Protein AF-A0A8B7DWH8-F1 (afdb_monomer_lite)

Radius of gyration: 33.04 Å; chains: 1; bounding box: 65×52×115 Å

Sequence (224 aa):
MPTFAKNHEECRKSVCVICMKKGDQELTENFKAKILQQIQKEINFNDDRVPLATCISCRSHIGKLCDGKTNVVPQIYDFESISIKPLTRFSTVCECLICKIAKLKGKERHP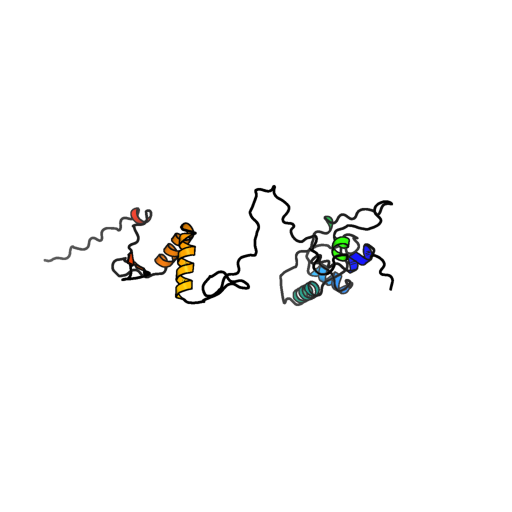LSKVQDSAPKVPQQSSQNAEKHCTKCLSVIGRGLPHYCTPGIRHENLRRMAASDPIGAEQVAATVLASKSASPHGTIRLSQPCGKLLPLRKGPSSAQQLFKEPHTTQNMVQRI

Structure (mmCIF, N/CA/C/O backbone):
data_AF-A0A8B7DWH8-F1
#
_entry.id   AF-A0A8B7DWH8-F1
#
loop_
_atom_site.group_PDB
_atom_site.id
_atom_site.type_symbol
_atom_site.label_atom_id
_atom_site.labe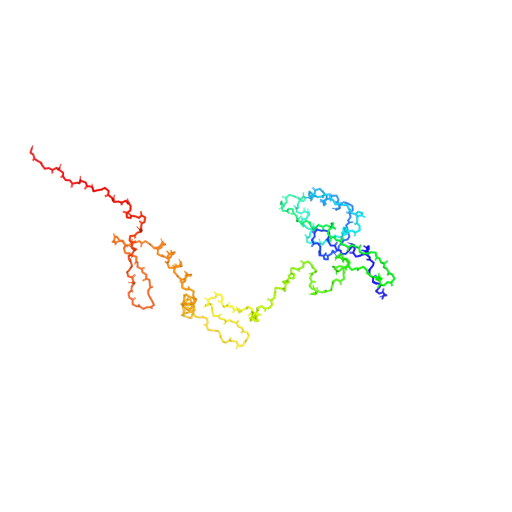l_alt_id
_atom_site.label_comp_id
_atom_site.label_asym_id
_atom_site.label_entity_id
_atom_site.label_seq_id
_atom_site.pdbx_PDB_ins_code
_atom_site.Cartn_x
_atom_site.Cartn_y
_atom_site.Cartn_z
_atom_site.occupancy
_atom_site.B_iso_or_equiv
_atom_site.auth_seq_id
_atom_site.auth_comp_id
_atom_site.auth_asym_id
_atom_site.auth_atom_id
_atom_site.pdbx_PDB_model_num
ATOM 1 N N . MET A 1 1 ? 4.432 -4.291 -34.884 1.00 38.94 1 MET A N 1
ATOM 2 C CA . MET A 1 1 ? 5.701 -3.625 -34.512 1.00 38.94 1 MET A CA 1
ATOM 3 C C . MET A 1 1 ? 6.527 -4.616 -33.709 1.00 38.94 1 MET A C 1
ATOM 5 O O . MET A 1 1 ? 5.948 -5.209 -32.803 1.00 38.94 1 MET A O 1
ATOM 9 N N . PRO A 1 2 ? 7.806 -4.860 -34.033 1.00 38.00 2 PRO A N 1
ATOM 10 C CA . PRO A 1 2 ? 8.623 -5.767 -33.237 1.00 38.00 2 PRO A CA 1
ATOM 11 C C . PRO A 1 2 ? 8.801 -5.175 -31.833 1.00 38.00 2 PRO A C 1
ATOM 13 O O . PRO A 1 2 ? 9.347 -4.087 -31.669 1.00 38.00 2 PRO A O 1
ATOM 16 N N . THR A 1 3 ? 8.282 -5.862 -30.818 1.00 53.28 3 THR A N 1
ATOM 17 C CA . THR A 1 3 ? 8.462 -5.511 -29.405 1.00 53.28 3 THR A CA 1
ATOM 18 C C . THR A 1 3 ? 9.857 -5.933 -28.967 1.00 53.28 3 THR A C 1
ATOM 20 O O . THR A 1 3 ? 10.043 -7.041 -28.464 1.00 53.28 3 THR A O 1
ATOM 23 N N . PHE A 1 4 ? 10.847 -5.070 -29.188 1.00 60.47 4 PHE A N 1
ATOM 24 C CA . PHE A 1 4 ? 12.171 -5.256 -28.602 1.00 60.47 4 PHE A CA 1
ATOM 25 C C . PHE A 1 4 ? 12.060 -5.251 -27.072 1.00 60.47 4 PHE A C 1
ATOM 27 O O . PHE A 1 4 ? 11.277 -4.497 -26.485 1.00 60.47 4 PHE A O 1
ATOM 34 N N . ALA A 1 5 ? 12.801 -6.146 -26.418 1.00 71.31 5 ALA A N 1
ATOM 35 C CA . ALA A 1 5 ? 12.861 -6.181 -24.966 1.00 71.31 5 ALA A CA 1
ATOM 36 C C . ALA A 1 5 ? 13.526 -4.894 -24.462 1.00 71.31 5 ALA A C 1
ATOM 38 O O . ALA A 1 5 ? 14.618 -4.552 -24.910 1.00 71.31 5 ALA A O 1
ATOM 39 N N . LYS A 1 6 ? 12.867 -4.200 -23.528 1.00 80.00 6 LYS A N 1
ATOM 40 C CA . LYS A 1 6 ? 13.373 -2.941 -22.977 1.00 80.00 6 LYS A CA 1
ATOM 41 C C . LYS A 1 6 ? 14.751 -3.123 -22.346 1.00 80.00 6 LYS A C 1
ATOM 43 O O . LYS A 1 6 ? 14.948 -4.055 -21.558 1.00 80.00 6 LYS A O 1
ATOM 48 N N . ASN A 1 7 ? 15.670 -2.210 -22.646 1.00 88.56 7 ASN A N 1
ATOM 49 C CA . ASN A 1 7 ? 16.944 -2.109 -21.934 1.00 88.56 7 ASN A CA 1
ATOM 50 C C . ASN A 1 7 ? 16.736 -1.515 -20.520 1.00 88.56 7 ASN A C 1
ATOM 52 O O . ASN A 1 7 ? 15.625 -1.129 -20.145 1.00 88.56 7 ASN A O 1
ATOM 56 N N . HIS A 1 8 ? 17.791 -1.484 -19.697 1.00 90.19 8 HIS A N 1
ATOM 57 C CA . HIS A 1 8 ? 17.698 -0.982 -18.316 1.00 90.19 8 HIS A CA 1
ATOM 58 C C . HIS A 1 8 ? 17.260 0.487 -18.257 1.00 90.19 8 HIS A C 1
ATOM 60 O O . HIS A 1 8 ? 16.406 0.834 -17.444 1.00 90.19 8 HIS A O 1
ATOM 66 N N . GLU A 1 9 ? 17.756 1.322 -19.167 1.00 90.81 9 GLU A N 1
ATOM 67 C CA . GLU A 1 9 ? 17.421 2.748 -19.226 1.00 90.81 9 GLU A CA 1
ATOM 68 C C . GLU A 1 9 ? 15.932 2.977 -19.533 1.00 90.81 9 GLU A C 1
ATOM 70 O O . GLU A 1 9 ? 15.230 3.723 -18.851 1.00 90.81 9 GLU A O 1
ATOM 75 N N . GLU A 1 10 ? 15.384 2.228 -20.484 1.00 91.06 10 GLU A N 1
ATOM 76 C CA . GLU A 1 10 ? 13.951 2.219 -20.779 1.00 91.06 10 GLU A CA 1
ATOM 77 C C . GLU A 1 10 ? 13.116 1.656 -19.621 1.00 91.06 10 GLU A C 1
ATOM 79 O O . GLU A 1 10 ? 11.969 2.065 -19.410 1.00 91.06 10 GLU A O 1
ATOM 84 N N . CYS A 1 11 ? 13.673 0.721 -18.845 1.00 92.31 11 CYS A N 1
ATOM 85 C CA . CYS A 1 11 ? 13.026 0.218 -17.639 1.00 92.31 11 CYS A CA 1
ATOM 86 C C . CYS A 1 11 ? 12.943 1.309 -16.563 1.00 92.31 11 CYS A C 1
ATOM 88 O O . CYS A 1 11 ? 11.872 1.464 -15.965 1.00 92.31 11 CYS A O 1
ATOM 90 N N . ARG A 1 12 ? 14.002 2.110 -16.364 1.00 94.56 12 ARG A N 1
ATOM 91 C CA . ARG A 1 12 ? 14.010 3.248 -15.423 1.00 94.56 12 ARG A CA 1
ATOM 92 C C . ARG A 1 12 ? 12.882 4.232 -15.723 1.00 94.56 12 ARG A C 1
ATOM 94 O O . ARG A 1 12 ? 12.197 4.661 -14.798 1.00 94.56 12 ARG A O 1
ATOM 101 N N . LYS A 1 13 ? 12.601 4.494 -17.002 1.00 94.44 13 LYS A N 1
ATOM 102 C CA . LYS A 1 13 ? 11.498 5.361 -17.471 1.00 94.44 13 LYS A CA 1
ATOM 103 C C . LYS A 1 13 ? 10.092 4.769 -17.300 1.00 94.44 13 LYS A C 1
ATOM 105 O O . LYS A 1 13 ? 9.107 5.393 -17.678 1.00 94.44 13 LYS A O 1
ATOM 110 N N . SER A 1 14 ? 9.966 3.565 -16.741 1.00 93.25 14 SER A N 1
ATOM 111 C CA . SER A 1 14 ? 8.678 2.880 -16.545 1.00 93.25 14 SER A CA 1
ATOM 112 C C . SER A 1 14 ? 8.389 2.490 -15.095 1.00 93.25 14 SER A C 1
ATOM 114 O O . SER A 1 14 ? 7.370 1.853 -14.816 1.00 93.25 14 SER A O 1
ATOM 116 N N . VAL A 1 15 ? 9.265 2.866 -14.160 1.00 94.62 15 VAL A N 1
ATOM 117 C CA . VAL A 1 15 ? 9.133 2.569 -12.729 1.00 94.62 15 VAL A CA 1
ATOM 118 C C . VAL A 1 15 ? 9.064 3.872 -11.940 1.00 94.62 15 VAL A C 1
ATOM 120 O O . VAL A 1 15 ? 9.824 4.806 -12.174 1.00 94.62 15 VAL A O 1
ATOM 123 N N . CYS A 1 16 ? 8.122 3.943 -11.006 1.00 94.94 16 CYS A N 1
ATOM 124 C CA . CYS A 1 16 ? 7.905 5.106 -10.169 1.00 94.94 16 CYS A CA 1
ATOM 125 C C . CYS A 1 16 ? 9.013 5.243 -9.121 1.00 94.94 16 CYS A C 1
ATOM 127 O O . CYS A 1 16 ? 9.164 4.363 -8.275 1.00 94.94 16 CYS A O 1
ATOM 129 N N . VAL A 1 17 ? 9.703 6.385 -9.117 1.00 94.44 17 VAL A N 1
ATOM 130 C CA . VAL A 1 17 ? 10.778 6.695 -8.158 1.00 94.44 17 VAL A CA 1
ATOM 131 C C . VAL A 1 17 ? 10.299 6.722 -6.701 1.00 94.44 17 VAL A C 1
ATOM 133 O O . VAL A 1 17 ? 11.036 6.347 -5.803 1.00 94.44 17 VAL A O 1
ATOM 136 N N . ILE A 1 18 ? 9.043 7.098 -6.444 1.00 91.81 18 ILE A N 1
ATOM 137 C CA . ILE A 1 18 ? 8.528 7.247 -5.073 1.00 91.81 18 ILE A CA 1
ATOM 138 C C . ILE A 1 18 ? 8.091 5.900 -4.487 1.00 91.81 18 ILE A C 1
ATOM 140 O O . ILE A 1 18 ? 8.488 5.544 -3.385 1.00 91.81 18 ILE A O 1
ATOM 144 N N . CYS A 1 19 ? 7.256 5.147 -5.210 1.00 91.25 19 CYS A N 1
ATOM 145 C CA . CYS A 1 19 ? 6.607 3.948 -4.664 1.00 91.25 19 CYS A CA 1
ATOM 146 C C . CYS A 1 19 ? 7.122 2.621 -5.232 1.00 91.25 19 CYS A C 1
ATOM 148 O O . CYS A 1 19 ? 6.579 1.573 -4.883 1.00 91.25 19 CYS A O 1
ATOM 150 N N . MET A 1 20 ? 8.106 2.650 -6.137 1.00 93.00 20 MET A N 1
ATOM 151 C CA . MET A 1 20 ? 8.644 1.471 -6.826 1.00 93.00 20 MET A CA 1
ATOM 152 C C . MET A 1 20 ? 7.585 0.626 -7.556 1.00 93.00 20 MET A C 1
ATOM 154 O O . MET A 1 20 ? 7.807 -0.550 -7.790 1.00 93.00 20 MET A O 1
ATOM 158 N N . LYS A 1 21 ? 6.437 1.202 -7.944 1.00 92.12 21 LYS A N 1
ATOM 159 C CA . LYS A 1 21 ? 5.424 0.558 -8.810 1.00 92.12 21 LYS A CA 1
ATOM 160 C C . LYS A 1 21 ? 5.611 0.974 -10.272 1.00 92.12 21 LYS A C 1
ATOM 162 O O . LYS A 1 21 ? 6.505 1.755 -10.580 1.00 92.12 21 LYS A O 1
ATOM 167 N N . LYS A 1 22 ? 4.751 0.504 -11.182 1.00 92.56 22 LYS A N 1
ATOM 168 C CA . LYS A 1 22 ? 4.706 1.012 -12.565 1.00 92.56 22 LYS A CA 1
ATOM 169 C C . LYS A 1 22 ? 4.521 2.530 -12.580 1.00 92.56 22 LYS A C 1
ATOM 171 O O . LYS A 1 22 ? 3.653 3.054 -11.884 1.00 92.56 22 LYS A O 1
ATOM 176 N N . GLY A 1 23 ? 5.369 3.206 -13.343 1.00 91.75 23 GLY A N 1
ATOM 177 C CA . GLY A 1 23 ? 5.226 4.614 -13.676 1.00 91.75 23 GLY A CA 1
ATOM 178 C C . GLY A 1 23 ? 4.381 4.780 -14.934 1.00 91.75 23 GLY A C 1
ATOM 179 O O . GLY A 1 23 ? 4.428 3.938 -15.830 1.00 91.75 23 GLY A O 1
ATOM 180 N N . ASP A 1 24 ? 3.633 5.875 -14.981 1.00 89.81 24 ASP A N 1
ATOM 181 C CA . ASP A 1 24 ? 2.794 6.246 -16.121 1.00 89.81 24 ASP A CA 1
ATOM 182 C C . ASP A 1 24 ? 3.511 7.265 -17.020 1.00 89.81 24 ASP A C 1
ATOM 184 O O . ASP A 1 24 ? 3.270 7.315 -18.223 1.00 89.81 24 ASP A O 1
ATOM 188 N N . GLN A 1 25 ? 4.405 8.077 -16.440 1.00 90.56 25 GLN A N 1
ATOM 189 C CA . GLN A 1 25 ? 5.086 9.160 -17.143 1.00 90.56 25 GLN A CA 1
ATOM 190 C C . GLN A 1 25 ? 6.533 9.338 -16.675 1.00 90.56 25 GLN A C 1
ATOM 192 O O . GLN A 1 25 ? 6.819 9.274 -15.475 1.00 90.56 25 GLN A O 1
ATOM 197 N N . GLU A 1 26 ? 7.425 9.620 -17.626 1.00 93.81 26 GLU A N 1
ATOM 198 C CA . GLU A 1 26 ? 8.811 10.022 -17.370 1.00 93.81 26 GLU A CA 1
ATOM 199 C C . GLU A 1 26 ? 8.880 11.339 -16.576 1.00 93.81 26 GLU A C 1
ATOM 201 O O . GLU A 1 26 ? 8.030 12.227 -16.703 1.00 93.81 26 GLU A O 1
ATOM 206 N N . LEU A 1 27 ? 9.885 11.444 -15.710 1.00 92.44 27 LEU A N 1
ATOM 207 C CA . LEU A 1 27 ? 10.146 12.613 -14.885 1.00 92.44 27 LEU A CA 1
ATOM 208 C C . LEU A 1 27 ? 10.613 13.789 -15.738 1.00 92.44 27 LEU A C 1
ATOM 210 O O . LEU A 1 27 ? 11.631 13.713 -16.416 1.00 92.44 27 LEU A O 1
ATOM 214 N N . THR A 1 28 ? 9.915 14.913 -15.617 1.00 92.19 28 THR A N 1
ATOM 215 C CA . THR A 1 28 ? 10.398 16.199 -16.124 1.00 92.19 28 THR A CA 1
ATOM 216 C C . THR A 1 28 ? 11.321 16.861 -15.103 1.00 92.19 28 THR A C 1
ATOM 218 O O . THR A 1 28 ? 11.154 16.660 -13.898 1.00 92.19 28 THR A O 1
ATOM 221 N N . GLU A 1 29 ? 12.250 17.705 -15.557 1.00 90.88 29 GLU A N 1
ATOM 222 C CA . GLU A 1 29 ? 13.181 18.435 -14.675 1.00 90.88 29 GLU A CA 1
ATOM 223 C C . GLU A 1 29 ? 12.452 19.241 -13.590 1.00 90.88 29 GLU A C 1
ATOM 225 O O . GLU A 1 29 ? 12.781 19.160 -12.406 1.00 90.88 29 GLU A O 1
ATOM 230 N N . ASN A 1 30 ? 11.357 19.911 -13.960 1.00 90.69 30 ASN A N 1
ATOM 231 C CA . ASN A 1 30 ? 10.514 20.643 -13.011 1.00 90.69 30 ASN A CA 1
ATOM 232 C C . ASN A 1 30 ? 9.945 19.736 -11.910 1.00 90.69 30 ASN A C 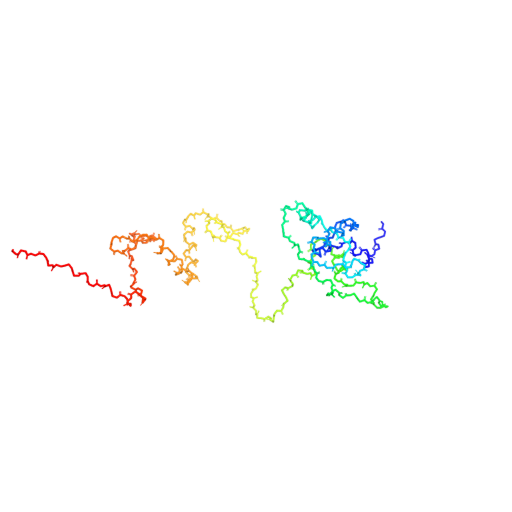1
ATOM 234 O O . ASN A 1 30 ? 9.756 20.170 -10.775 1.00 90.69 30 ASN A O 1
ATOM 238 N N . PHE A 1 31 ? 9.634 18.477 -12.231 1.00 89.94 31 PHE A N 1
ATOM 239 C CA . PHE A 1 31 ? 9.102 17.538 -11.250 1.00 89.94 31 PHE A CA 1
ATOM 240 C C . PHE A 1 31 ? 10.205 16.913 -10.388 1.00 89.94 31 PHE A C 1
ATOM 242 O O . PHE A 1 31 ? 9.973 16.690 -9.202 1.00 89.94 31 PHE A O 1
ATOM 249 N N . LYS A 1 32 ? 11.411 16.703 -10.936 1.00 91.75 32 LYS A N 1
ATOM 250 C CA . LYS A 1 32 ? 12.598 16.316 -10.154 1.00 91.75 32 LYS A CA 1
ATOM 251 C C . LYS A 1 32 ? 12.890 17.347 -9.061 1.00 91.75 32 LYS A C 1
ATOM 253 O O . LYS A 1 32 ? 13.042 16.968 -7.904 1.00 91.75 32 LYS A O 1
ATOM 258 N N . ALA A 1 33 ? 12.849 18.638 -9.397 1.00 89.88 33 ALA A N 1
ATOM 259 C CA . ALA A 1 33 ? 13.021 19.720 -8.426 1.00 89.88 33 ALA A CA 1
ATOM 260 C C . ALA A 1 33 ? 11.955 19.688 -7.315 1.00 89.88 33 ALA A C 1
ATOM 262 O O . ALA A 1 33 ? 12.285 19.789 -6.136 1.00 89.88 33 ALA A O 1
ATOM 263 N N . LYS A 1 34 ? 10.680 19.463 -7.668 1.00 90.31 34 LYS A N 1
ATOM 264 C CA . LYS A 1 34 ? 9.596 19.310 -6.678 1.00 90.31 34 LYS A CA 1
ATOM 265 C C . LYS A 1 34 ? 9.809 18.110 -5.758 1.00 90.31 34 LYS A C 1
ATOM 267 O O . LYS A 1 34 ? 9.550 18.208 -4.565 1.00 90.31 34 LYS A O 1
ATOM 272 N N . ILE A 1 35 ? 10.275 16.986 -6.300 1.00 89.88 35 ILE A N 1
ATOM 273 C CA . ILE A 1 35 ? 10.598 15.795 -5.510 1.00 89.88 35 ILE A CA 1
ATOM 274 C C . ILE A 1 35 ? 11.713 16.104 -4.509 1.00 89.88 35 ILE A C 1
ATOM 276 O O . ILE A 1 35 ? 11.527 15.832 -3.329 1.00 89.88 35 ILE A O 1
ATOM 280 N N . LEU A 1 36 ? 12.820 16.703 -4.956 1.00 89.25 36 LEU A N 1
ATOM 281 C CA . LEU A 1 36 ? 13.955 17.050 -4.091 1.00 89.25 36 LEU A CA 1
ATOM 282 C C . LEU A 1 36 ? 13.577 18.064 -3.004 1.00 89.25 36 LEU A C 1
ATOM 284 O O . LEU A 1 36 ? 14.074 17.986 -1.889 1.00 89.25 36 LEU A O 1
ATOM 288 N N . GLN A 1 37 ? 12.676 19.000 -3.308 1.00 87.38 37 GLN A N 1
ATOM 289 C CA . GLN A 1 37 ? 12.200 19.978 -2.330 1.00 87.38 37 GLN A CA 1
ATOM 290 C C . GLN A 1 37 ? 11.323 19.341 -1.242 1.00 87.38 37 GLN A C 1
ATOM 292 O O . GLN A 1 37 ? 11.401 19.724 -0.079 1.00 87.38 37 GLN A O 1
ATOM 297 N N . GLN A 1 38 ? 10.438 18.417 -1.626 1.00 86.44 38 GLN A N 1
ATOM 298 C CA . GLN A 1 38 ? 9.437 17.850 -0.715 1.00 86.44 38 GLN A CA 1
ATOM 299 C C . GLN A 1 38 ? 9.941 16.619 0.028 1.00 86.44 38 GLN A C 1
ATOM 301 O O . GLN A 1 38 ? 9.484 16.318 1.130 1.00 86.44 38 GLN A O 1
ATOM 306 N N . ILE A 1 39 ? 10.864 15.883 -0.580 1.00 82.25 39 ILE A N 1
ATOM 307 C CA . ILE A 1 39 ? 11.426 14.682 0.003 1.00 82.25 39 ILE A CA 1
ATOM 308 C C . ILE A 1 39 ? 12.808 15.042 0.522 1.00 82.25 39 ILE A C 1
ATOM 310 O O . ILE A 1 39 ? 13.721 15.285 -0.253 1.00 82.25 39 ILE A O 1
ATOM 314 N N . GLN A 1 40 ? 12.941 15.068 1.847 1.00 72.62 40 GLN A N 1
ATOM 315 C CA . GLN A 1 40 ? 14.166 15.385 2.590 1.00 72.62 40 GLN A CA 1
ATOM 316 C C . GLN A 1 40 ? 15.242 14.281 2.452 1.00 72.62 40 GLN A C 1
ATOM 318 O O . GLN A 1 40 ? 15.812 13.826 3.439 1.00 72.62 40 GLN A O 1
ATOM 323 N N . LYS A 1 41 ? 15.475 13.786 1.233 1.00 78.81 41 LYS A N 1
ATOM 324 C CA . LYS A 1 41 ? 16.504 12.805 0.881 1.00 78.81 41 LYS A CA 1
ATOM 325 C C . LYS A 1 41 ? 17.179 13.275 -0.401 1.00 78.81 41 LYS A C 1
ATOM 327 O O . LYS A 1 41 ? 16.502 13.612 -1.370 1.00 78.81 41 LYS A O 1
ATOM 332 N N . GLU A 1 42 ? 18.505 13.264 -0.417 1.00 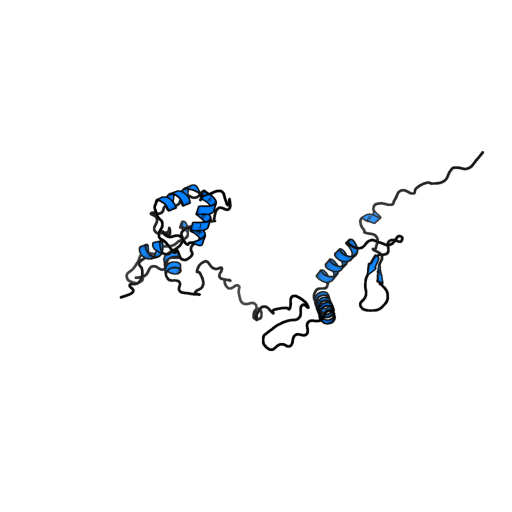81.75 42 GLU A N 1
ATOM 333 C CA . GLU A 1 42 ? 19.264 13.532 -1.634 1.00 81.75 42 GLU A CA 1
ATOM 334 C C . GLU A 1 42 ? 19.070 12.371 -2.617 1.00 81.75 42 GLU A C 1
ATOM 336 O O . GLU A 1 42 ? 19.316 11.209 -2.292 1.00 81.75 42 GLU A O 1
ATOM 341 N N . ILE A 1 43 ? 18.568 12.674 -3.816 1.00 86.94 43 ILE A N 1
ATOM 342 C CA . ILE A 1 43 ? 18.342 11.685 -4.874 1.00 86.94 43 ILE A CA 1
ATOM 343 C C . ILE A 1 43 ? 19.171 12.083 -6.085 1.00 86.94 43 ILE A C 1
ATOM 345 O O . ILE A 1 43 ? 18.914 13.108 -6.718 1.00 86.94 43 ILE A O 1
ATOM 349 N N . ASN A 1 44 ? 20.130 11.236 -6.451 1.00 90.25 44 ASN A N 1
ATOM 350 C CA . ASN A 1 44 ? 20.890 11.402 -7.680 1.00 90.25 44 ASN A CA 1
ATOM 351 C C . ASN A 1 44 ? 20.170 10.723 -8.856 1.00 90.25 44 ASN A C 1
ATOM 353 O O . ASN A 1 44 ? 20.287 9.518 -9.054 1.00 90.25 44 ASN A O 1
ATOM 357 N N . PHE A 1 45 ? 19.449 11.491 -9.676 1.00 89.31 45 PHE A N 1
ATOM 358 C CA . PHE A 1 45 ? 18.749 10.952 -10.853 1.00 89.31 45 PHE A CA 1
ATOM 359 C C . PHE A 1 45 ? 19.684 10.444 -11.964 1.00 89.31 45 PHE A C 1
ATOM 361 O O . PHE A 1 45 ? 19.215 9.761 -12.872 1.00 89.31 45 PHE A O 1
ATOM 368 N N . ASN A 1 46 ? 20.984 10.741 -11.905 1.00 89.94 46 ASN A N 1
ATOM 369 C CA . ASN A 1 46 ? 21.960 10.188 -12.845 1.00 89.94 46 ASN A CA 1
ATOM 370 C C . ASN A 1 46 ? 22.419 8.776 -12.452 1.00 89.94 46 ASN A C 1
ATOM 372 O O . ASN A 1 46 ? 23.032 8.101 -13.268 1.00 89.94 46 ASN A O 1
ATOM 376 N N . ASP A 1 47 ? 22.113 8.312 -11.236 1.00 91.88 47 ASP A N 1
ATOM 377 C CA . ASP A 1 47 ? 22.415 6.947 -10.808 1.00 91.88 47 ASP A CA 1
ATOM 378 C C . ASP A 1 47 ? 21.464 5.947 -11.487 1.00 91.88 47 ASP A C 1
ATOM 380 O O . ASP A 1 47 ? 20.235 6.063 -11.404 1.00 91.88 47 ASP A O 1
ATOM 384 N N . ASP A 1 48 ? 22.032 4.925 -12.126 1.00 91.62 48 ASP A N 1
ATOM 385 C CA . ASP A 1 48 ? 21.312 3.836 -12.788 1.00 91.62 48 ASP A CA 1
ATOM 386 C C . ASP A 1 48 ? 20.369 3.063 -11.850 1.00 91.62 48 ASP A C 1
ATOM 388 O O . ASP A 1 48 ? 19.432 2.403 -12.311 1.00 91.62 48 ASP A O 1
ATOM 392 N N . ARG A 1 49 ? 20.585 3.134 -10.533 1.00 92.75 49 ARG A N 1
ATOM 393 C CA . ARG A 1 49 ? 19.720 2.537 -9.501 1.00 92.75 49 ARG A CA 1
ATOM 394 C C . ARG A 1 49 ? 18.470 3.364 -9.220 1.00 92.75 49 ARG A C 1
ATOM 396 O O . ARG A 1 49 ? 17.556 2.872 -8.560 1.00 92.75 49 ARG A O 1
ATOM 403 N N . VAL A 1 50 ? 18.392 4.591 -9.728 1.00 93.69 50 VAL A N 1
ATOM 404 C CA . VAL A 1 50 ? 17.270 5.502 -9.492 1.00 93.69 50 VAL A CA 1
ATOM 405 C C . VAL A 1 50 ? 16.290 5.454 -10.673 1.00 93.69 50 VAL A C 1
ATOM 407 O O . VAL A 1 50 ? 16.683 5.690 -11.822 1.00 93.69 50 VAL A O 1
ATOM 410 N N . PRO A 1 51 ? 14.998 5.148 -10.431 1.00 94.88 51 PRO A N 1
ATOM 411 C CA . PRO A 1 51 ? 13.970 5.219 -11.463 1.00 94.88 51 PRO A CA 1
ATOM 412 C C . PRO A 1 51 ? 13.722 6.646 -11.967 1.00 94.88 51 PRO A C 1
ATOM 414 O O . PRO A 1 51 ? 13.835 7.619 -11.225 1.00 94.88 51 PRO A O 1
ATOM 417 N N . LEU A 1 52 ? 13.290 6.754 -13.223 1.00 95.62 52 LEU A N 1
ATOM 418 C CA . LEU A 1 52 ? 13.089 8.016 -13.938 1.00 95.62 52 LEU A CA 1
ATOM 419 C C . LEU A 1 52 ? 11.621 8.301 -14.273 1.00 95.62 52 LEU A C 1
ATOM 421 O O . LEU A 1 52 ? 11.336 9.150 -15.111 1.00 95.62 52 LEU A O 1
ATOM 425 N N . ALA A 1 53 ? 10.668 7.615 -13.642 1.00 95.38 53 ALA A N 1
ATOM 426 C CA . ALA A 1 53 ? 9.245 7.848 -13.872 1.00 95.38 53 ALA A CA 1
ATOM 427 C C . ALA A 1 53 ? 8.456 8.080 -12.585 1.00 95.38 53 ALA A C 1
ATOM 429 O O . ALA A 1 53 ? 8.932 7.894 -11.463 1.00 95.38 53 ALA A O 1
ATOM 430 N N . THR A 1 54 ? 7.205 8.501 -12.755 1.00 94.56 54 THR A N 1
ATOM 431 C CA . THR A 1 54 ? 6.223 8.680 -11.681 1.00 94.56 54 THR A CA 1
ATOM 432 C C . THR A 1 54 ? 4.887 8.069 -12.067 1.00 94.56 54 THR A C 1
ATOM 434 O O . THR A 1 54 ? 4.508 8.062 -13.238 1.00 94.56 54 THR A O 1
ATOM 437 N N . CYS A 1 55 ? 4.170 7.531 -11.081 1.00 94.38 55 CYS A N 1
ATOM 438 C CA . CYS A 1 55 ? 2.784 7.118 -11.267 1.00 94.38 55 CYS A CA 1
ATOM 439 C C . CYS A 1 55 ? 1.829 8.274 -10.945 1.00 94.38 55 CYS A C 1
ATOM 441 O O . CYS A 1 55 ? 2.163 9.165 -10.156 1.00 94.38 55 CYS A O 1
ATOM 443 N N . ILE A 1 56 ? 0.617 8.235 -11.500 1.00 93.44 56 ILE A N 1
ATOM 444 C CA . ILE A 1 56 ? -0.422 9.264 -11.303 1.00 93.44 56 ILE A CA 1
ATOM 445 C C . ILE A 1 56 ? -0.705 9.498 -9.811 1.00 93.44 56 ILE A C 1
ATOM 447 O O . ILE A 1 56 ? -0.865 10.637 -9.369 1.00 93.44 56 ILE A O 1
ATOM 451 N N . SER A 1 57 ? -0.705 8.421 -9.020 1.00 92.81 57 SER A N 1
ATOM 452 C CA . SER A 1 57 ? -0.988 8.474 -7.579 1.00 92.81 57 SER A CA 1
ATOM 453 C C . SER A 1 57 ? 0.067 9.288 -6.828 1.00 92.81 57 SER A C 1
ATOM 455 O O . SER A 1 57 ? -0.262 10.238 -6.120 1.00 92.81 57 SER A O 1
ATOM 457 N N . CYS A 1 58 ? 1.346 8.957 -7.024 1.00 92.88 58 CYS A N 1
ATOM 458 C CA . CYS A 1 58 ? 2.447 9.676 -6.391 1.00 92.88 58 CYS A CA 1
ATOM 459 C C . CYS A 1 58 ? 2.566 11.103 -6.931 1.00 92.88 58 CYS A C 1
ATOM 461 O O . CYS A 1 58 ? 2.850 12.015 -6.162 1.00 92.88 58 CYS A O 1
ATOM 463 N N . ARG A 1 59 ? 2.281 11.329 -8.220 1.00 92.56 59 ARG A N 1
ATOM 464 C CA . ARG A 1 59 ? 2.264 12.676 -8.799 1.00 92.56 59 ARG A CA 1
ATOM 465 C C . ARG A 1 59 ? 1.218 13.570 -8.134 1.00 92.56 59 ARG A C 1
ATOM 467 O O . ARG A 1 59 ? 1.531 14.694 -7.752 1.00 92.56 59 ARG A O 1
ATOM 474 N N . SER A 1 60 ? -0.001 13.058 -7.959 1.00 93.19 60 SER A N 1
ATOM 475 C CA . SER A 1 60 ? -1.072 13.762 -7.246 1.00 93.19 60 SER A CA 1
ATOM 476 C C . SER A 1 60 ? -0.701 14.025 -5.785 1.00 93.19 60 SER A C 1
ATOM 478 O O . SER A 1 60 ? -0.939 15.120 -5.283 1.00 93.19 60 SER A O 1
ATOM 480 N N . HIS A 1 61 ? -0.074 13.057 -5.110 1.00 92.56 61 HIS A N 1
ATOM 481 C CA . HIS A 1 61 ? 0.373 13.207 -3.722 1.00 92.56 61 HIS A CA 1
ATOM 482 C C . HIS A 1 61 ? 1.421 14.316 -3.578 1.00 92.56 61 HIS A C 1
ATOM 484 O O . HIS A 1 61 ? 1.222 15.224 -2.779 1.00 92.56 61 HIS A O 1
ATOM 490 N N . ILE A 1 62 ? 2.476 14.314 -4.397 1.00 91.94 62 ILE A N 1
ATOM 491 C CA . ILE A 1 62 ? 3.484 15.389 -4.394 1.00 91.94 62 ILE A CA 1
ATOM 492 C C . ILE A 1 62 ? 2.843 16.743 -4.718 1.00 91.94 62 ILE A C 1
ATOM 494 O O . ILE A 1 62 ? 3.169 17.735 -4.080 1.00 91.94 62 ILE A O 1
ATOM 498 N N . GLY A 1 63 ? 1.882 16.791 -5.648 1.00 91.00 63 GLY A N 1
ATOM 499 C CA . GLY A 1 63 ? 1.112 18.010 -5.911 1.00 91.00 63 GLY A CA 1
ATOM 500 C C . GLY A 1 63 ? 0.393 18.533 -4.662 1.00 91.00 63 GLY A C 1
ATOM 501 O O . GLY A 1 63 ? 0.494 19.711 -4.346 1.00 91.00 63 GLY A O 1
ATOM 502 N N . LYS A 1 64 ? -0.262 17.651 -3.897 1.00 91.62 64 LYS A N 1
ATOM 503 C CA . LYS A 1 64 ? -0.916 18.020 -2.630 1.00 91.62 64 LYS A CA 1
ATOM 504 C C . LYS A 1 64 ? 0.075 18.484 -1.559 1.00 91.62 64 LYS A C 1
ATOM 506 O O . LYS A 1 64 ? -0.307 19.333 -0.761 1.00 91.62 64 LYS A O 1
ATOM 511 N N . LEU A 1 65 ? 1.292 17.932 -1.527 1.00 90.75 65 LEU A N 1
ATOM 512 C CA . LEU A 1 65 ? 2.363 18.388 -0.628 1.00 90.75 65 LEU A CA 1
ATOM 513 C C . LEU A 1 65 ? 2.803 19.808 -0.994 1.00 90.75 65 LEU A C 1
ATOM 515 O O . LEU A 1 65 ? 2.828 20.676 -0.130 1.00 90.75 65 LEU A O 1
ATOM 519 N N . CYS A 1 66 ? 3.058 20.069 -2.281 1.00 88.38 66 CYS A N 1
ATOM 520 C CA . CYS A 1 66 ? 3.402 21.409 -2.761 1.00 88.38 66 CYS A CA 1
ATOM 521 C C . CYS A 1 66 ? 2.299 22.440 -2.468 1.00 88.38 66 CYS A C 1
ATOM 523 O O . CYS A 1 66 ? 2.609 23.574 -2.122 1.00 88.38 66 CYS A O 1
ATOM 525 N N . ASP A 1 67 ? 1.028 22.046 -2.587 1.00 90.06 67 ASP A N 1
ATOM 526 C CA . ASP A 1 67 ? -0.128 22.903 -2.296 1.00 90.06 67 ASP A CA 1
ATOM 527 C C . ASP A 1 67 ? -0.402 23.073 -0.784 1.00 90.06 67 ASP A C 1
ATOM 529 O O . ASP A 1 67 ? -1.356 23.757 -0.415 1.00 90.06 67 ASP A O 1
ATOM 533 N N . GLY A 1 68 ? 0.336 22.390 0.101 1.00 87.69 68 GLY A N 1
ATOM 534 C CA . GLY A 1 68 ? 0.080 22.388 1.550 1.00 87.69 68 GLY A CA 1
ATOM 535 C C . GLY A 1 68 ? -1.221 21.684 1.971 1.00 87.69 68 GLY A C 1
ATOM 536 O O . GLY A 1 68 ? -1.672 21.818 3.105 1.00 87.69 68 GLY A O 1
ATOM 537 N N . LYS A 1 69 ? -1.848 20.915 1.071 1.00 89.62 69 LYS A N 1
ATOM 538 C CA . LYS A 1 69 ? -3.102 20.173 1.325 1.00 89.62 69 LYS A CA 1
ATOM 539 C C . LYS A 1 69 ? -2.880 18.874 2.099 1.00 89.62 69 LYS A C 1
ATOM 541 O O . LYS A 1 69 ? -3.833 18.248 2.558 1.00 89.62 69 LYS A O 1
ATOM 546 N N . THR A 1 70 ? -1.638 18.413 2.186 1.00 85.50 70 THR A N 1
ATOM 547 C CA . THR A 1 70 ? -1.228 17.271 3.003 1.00 85.50 70 THR A CA 1
ATOM 548 C C . THR A 1 70 ? 0.192 17.499 3.496 1.00 85.50 70 THR A C 1
ATOM 550 O O . THR A 1 70 ? 0.971 18.131 2.797 1.00 85.50 70 THR A O 1
ATOM 553 N N . ASN A 1 71 ? 0.523 16.950 4.665 1.00 84.94 71 ASN A N 1
ATOM 554 C CA . ASN A 1 71 ? 1.862 17.026 5.264 1.00 84.94 71 ASN A CA 1
ATOM 555 C C . ASN A 1 71 ? 2.538 15.646 5.346 1.00 84.94 71 ASN A C 1
ATOM 557 O O . ASN A 1 71 ? 3.578 15.488 5.977 1.00 84.94 71 ASN A O 1
ATOM 561 N N . VAL A 1 72 ? 1.930 14.616 4.748 1.00 86.19 72 VAL A N 1
ATOM 562 C CA . VAL A 1 72 ? 2.451 13.246 4.804 1.00 86.19 72 VAL A CA 1
ATOM 563 C C . VAL A 1 72 ? 3.470 13.053 3.690 1.00 86.19 72 VAL A C 1
ATOM 565 O O . VAL A 1 72 ? 3.090 12.856 2.534 1.00 86.19 72 VAL A O 1
ATOM 568 N N . VAL A 1 73 ? 4.756 13.097 4.033 1.00 84.19 73 VAL A N 1
ATOM 569 C CA . VAL A 1 73 ? 5.850 12.855 3.085 1.00 84.19 73 VAL A CA 1
ATOM 570 C C . VAL A 1 73 ? 5.938 11.352 2.771 1.00 84.19 73 VAL A C 1
ATOM 572 O O . VAL A 1 73 ? 6.020 10.541 3.695 1.00 84.19 73 VAL A O 1
ATOM 575 N N . PRO A 1 74 ? 5.902 10.939 1.490 1.00 84.25 74 PRO A N 1
ATOM 576 C CA . PRO A 1 74 ? 6.064 9.540 1.115 1.00 84.25 74 PRO A CA 1
ATOM 577 C C . PRO A 1 74 ? 7.439 8.999 1.516 1.00 84.25 74 PRO A C 1
ATOM 579 O O . PRO A 1 74 ? 8.462 9.626 1.247 1.00 84.25 74 PRO A O 1
ATOM 582 N N . GLN A 1 75 ? 7.472 7.791 2.077 1.00 83.44 75 GLN A N 1
ATOM 583 C CA . GLN A 1 75 ? 8.725 7.070 2.277 1.00 83.44 75 GLN A CA 1
ATOM 584 C C . GLN A 1 75 ? 9.260 6.589 0.923 1.00 83.44 75 GLN A C 1
ATOM 586 O O . GLN A 1 75 ? 8.593 5.815 0.233 1.00 83.44 75 GLN A O 1
ATOM 591 N N . ILE A 1 76 ? 10.461 7.035 0.552 1.00 87.50 76 ILE A N 1
ATOM 592 C CA . ILE A 1 76 ? 11.146 6.556 -0.654 1.00 87.50 76 ILE A CA 1
ATOM 593 C C . ILE A 1 76 ? 11.885 5.257 -0.348 1.00 87.50 76 ILE A C 1
ATOM 595 O O . ILE A 1 76 ? 12.455 5.080 0.730 1.00 87.50 76 ILE A O 1
ATOM 599 N N . TYR A 1 77 ? 11.891 4.362 -1.333 1.00 87.88 77 TYR A N 1
ATOM 600 C CA . TYR A 1 77 ? 12.729 3.174 -1.336 1.00 87.88 77 TYR A CA 1
ATOM 601 C C . TYR A 1 77 ? 14.224 3.510 -1.234 1.00 87.88 77 TYR A C 1
ATOM 603 O O . TYR A 1 77 ? 14.698 4.536 -1.720 1.00 87.88 77 TYR A O 1
ATOM 611 N N . ASP A 1 78 ? 14.994 2.623 -0.616 1.00 88.69 78 ASP A N 1
ATOM 612 C CA . ASP A 1 78 ? 16.432 2.809 -0.539 1.00 88.69 78 ASP A CA 1
ATOM 613 C C . ASP A 1 78 ? 17.139 2.281 -1.794 1.00 88.69 78 ASP A C 1
ATOM 615 O O . ASP A 1 78 ? 17.338 1.077 -1.951 1.00 88.69 78 ASP A O 1
ATOM 619 N N . PHE A 1 79 ? 17.479 3.176 -2.724 1.00 90.44 79 PHE A N 1
ATOM 620 C CA . PHE A 1 79 ? 18.030 2.797 -4.031 1.00 90.44 79 PHE A CA 1
ATOM 621 C C . PHE A 1 79 ? 19.413 2.146 -3.950 1.00 90.44 79 PHE A C 1
ATOM 623 O O . PHE A 1 79 ? 19.758 1.357 -4.828 1.00 90.44 79 PHE A O 1
ATOM 630 N N . GLU A 1 80 ? 20.179 2.406 -2.889 1.00 88.00 80 GLU A N 1
ATOM 631 C CA . GLU A 1 80 ? 21.497 1.797 -2.690 1.00 88.00 80 GLU A CA 1
ATOM 632 C C . GLU A 1 80 ? 21.419 0.270 -2.599 1.00 88.00 80 GLU A C 1
ATOM 634 O O . GLU A 1 80 ? 22.315 -0.424 -3.085 1.00 88.00 80 GLU A O 1
ATOM 639 N N . SER A 1 81 ? 20.300 -0.254 -2.090 1.00 87.44 81 SER A N 1
ATOM 640 C CA . SER A 1 81 ? 20.025 -1.690 -2.001 1.00 87.44 81 SER A CA 1
ATOM 641 C C . SER A 1 81 ? 19.812 -2.384 -3.359 1.00 87.44 81 SER A C 1
ATOM 643 O O . SER A 1 81 ? 19.765 -3.616 -3.433 1.00 87.44 81 SER A O 1
ATOM 645 N N . ILE A 1 82 ? 19.690 -1.630 -4.459 1.00 89.12 82 ILE A N 1
ATOM 646 C CA . ILE A 1 82 ? 19.465 -2.188 -5.796 1.00 89.12 82 ILE A CA 1
ATOM 647 C C . ILE A 1 82 ? 20.791 -2.661 -6.392 1.00 89.12 82 ILE A C 1
ATOM 649 O O . ILE A 1 82 ? 21.649 -1.873 -6.782 1.00 89.12 82 ILE A O 1
ATOM 653 N N . SER A 1 83 ? 20.921 -3.978 -6.551 1.00 87.44 83 SER A N 1
ATOM 654 C CA . SER A 1 83 ? 22.046 -4.585 -7.265 1.00 87.44 83 SER A CA 1
ATOM 655 C C . SER A 1 83 ? 21.801 -4.592 -8.777 1.00 87.44 83 SER A C 1
ATOM 657 O O . SER A 1 83 ? 20.855 -5.219 -9.268 1.00 87.44 83 SER A O 1
ATOM 659 N N . ILE A 1 84 ? 22.674 -3.910 -9.521 1.00 86.12 84 ILE A N 1
ATOM 660 C CA . ILE A 1 84 ? 22.747 -3.969 -10.984 1.00 86.12 84 ILE A CA 1
ATOM 661 C C . ILE A 1 84 ? 23.985 -4.790 -11.336 1.00 86.12 84 ILE A C 1
ATOM 663 O O . ILE A 1 84 ? 25.112 -4.372 -11.080 1.00 86.12 84 ILE A O 1
ATOM 667 N N . LYS A 1 85 ? 23.774 -5.989 -11.883 1.00 83.31 85 LYS A N 1
ATOM 668 C CA . LYS A 1 85 ? 24.868 -6.858 -12.327 1.00 83.31 85 LYS A CA 1
ATOM 669 C C . LYS A 1 85 ? 25.311 -6.457 -13.739 1.00 83.31 85 LYS A C 1
ATOM 671 O O . LYS A 1 85 ? 24.438 -6.187 -14.567 1.00 83.31 85 LYS A O 1
ATOM 676 N N . PRO A 1 86 ? 26.622 -6.466 -14.040 1.00 78.75 86 PRO A N 1
ATOM 677 C CA . PRO A 1 86 ? 27.107 -6.268 -15.399 1.00 78.75 86 PRO A CA 1
ATOM 678 C C . PRO A 1 86 ? 26.520 -7.318 -16.343 1.00 78.75 86 PRO A C 1
ATOM 680 O O . PRO A 1 86 ? 26.402 -8.492 -15.981 1.00 78.75 86 PRO A O 1
ATOM 683 N N . LEU A 1 87 ? 26.174 -6.904 -17.561 1.00 79.00 87 LEU A N 1
ATOM 684 C CA . LEU A 1 87 ? 25.785 -7.841 -18.610 1.00 79.00 87 LEU A CA 1
ATOM 685 C C . LEU A 1 87 ? 27.018 -8.648 -19.021 1.00 79.00 87 LEU A C 1
ATOM 687 O O . LEU A 1 87 ? 28.060 -8.086 -19.356 1.00 79.00 87 LEU A O 1
ATOM 691 N N . THR A 1 88 ? 26.905 -9.970 -18.979 1.00 75.81 88 THR A N 1
ATOM 692 C CA . THR A 1 88 ? 27.972 -10.889 -19.394 1.00 75.81 88 THR A CA 1
ATOM 693 C C . THR A 1 88 ? 27.511 -11.687 -20.605 1.00 75.81 88 THR A C 1
ATOM 695 O O . THR A 1 88 ? 26.321 -11.726 -20.916 1.00 75.81 88 THR A O 1
ATOM 698 N N . ARG A 1 89 ? 28.432 -12.396 -21.270 1.00 68.81 89 ARG A N 1
ATOM 699 C CA . ARG A 1 89 ? 28.097 -13.304 -22.385 1.00 68.81 89 ARG A CA 1
ATOM 700 C C . ARG A 1 89 ? 26.999 -14.325 -22.021 1.00 68.81 89 ARG A C 1
ATOM 702 O O . ARG A 1 89 ? 26.283 -14.772 -22.908 1.00 68.81 89 ARG A O 1
ATOM 709 N N . PHE A 1 90 ? 26.849 -14.656 -20.735 1.00 67.12 90 PHE A N 1
ATOM 710 C CA . PHE A 1 90 ? 25.833 -15.578 -20.210 1.00 67.12 90 PHE A CA 1
ATOM 711 C C . PHE A 1 90 ? 24.566 -14.884 -19.677 1.00 67.12 90 PHE A C 1
ATOM 713 O O . PHE A 1 90 ? 23.536 -15.532 -19.534 1.00 67.12 90 PHE A O 1
ATOM 720 N N . SER A 1 91 ? 24.619 -13.580 -19.388 1.00 72.06 91 SER A N 1
ATOM 721 C CA . SER A 1 91 ? 23.504 -12.788 -18.856 1.00 72.06 91 SER A CA 1
ATOM 722 C C . SER A 1 91 ? 23.280 -11.567 -19.740 1.00 72.06 91 SER A C 1
ATOM 724 O O . SER A 1 91 ? 23.790 -10.480 -19.468 1.00 72.06 91 SER A O 1
ATOM 726 N N . THR A 1 92 ? 22.497 -11.752 -20.800 1.00 75.00 92 THR A N 1
ATOM 727 C CA . THR A 1 92 ? 22.175 -10.712 -21.791 1.00 75.00 92 THR A CA 1
ATOM 728 C C . THR A 1 92 ? 21.040 -9.784 -21.353 1.00 75.00 92 THR A C 1
ATOM 730 O O . THR A 1 92 ? 20.727 -8.819 -22.047 1.00 75.00 92 THR A O 1
ATOM 733 N N . VAL A 1 93 ? 20.423 -10.045 -20.196 1.00 81.31 93 VAL A N 1
ATOM 734 C CA . VAL A 1 93 ? 19.249 -9.319 -19.705 1.00 81.31 93 VAL A CA 1
ATOM 735 C C . VAL A 1 93 ? 19.472 -8.844 -18.270 1.00 81.31 93 VAL A C 1
ATOM 737 O O . VAL A 1 93 ? 19.910 -9.604 -17.415 1.00 81.31 93 VAL A O 1
ATOM 740 N N . CYS A 1 94 ? 19.120 -7.587 -17.983 1.00 85.25 94 CYS A N 1
ATOM 741 C CA . CYS A 1 94 ? 19.168 -7.056 -16.623 1.00 85.25 94 CYS A CA 1
ATOM 742 C C . CYS A 1 94 ? 18.020 -7.623 -15.761 1.00 85.25 94 CYS A C 1
ATOM 744 O O . CYS A 1 94 ? 16.839 -7.568 -16.138 1.00 85.25 94 CYS A O 1
ATOM 746 N N . GLU A 1 95 ? 18.381 -8.142 -14.586 1.00 87.56 95 GLU A N 1
ATOM 747 C CA . GLU A 1 95 ? 17.476 -8.730 -13.586 1.00 87.56 95 GLU A CA 1
ATOM 748 C C . GLU A 1 95 ? 17.398 -7.911 -12.287 1.00 87.56 95 GLU A C 1
ATOM 750 O O . GLU A 1 95 ? 16.942 -8.406 -11.251 1.00 87.56 95 GLU A O 1
ATOM 755 N N . CYS A 1 96 ? 17.843 -6.653 -12.319 1.00 91.06 96 CYS A N 1
ATOM 756 C CA . CYS A 1 96 ? 17.734 -5.764 -11.168 1.00 91.06 96 CYS A CA 1
ATOM 757 C C . CYS A 1 96 ? 16.262 -5.534 -10.785 1.00 91.06 96 CYS A C 1
ATOM 759 O O . CYS A 1 96 ? 15.333 -5.792 -11.561 1.00 91.06 96 CYS A O 1
ATOM 761 N N . LEU A 1 97 ? 16.041 -5.005 -9.582 1.00 92.25 97 LEU A N 1
ATOM 762 C CA . LEU A 1 97 ? 14.698 -4.751 -9.066 1.00 92.25 97 LEU A CA 1
ATOM 763 C C . LEU A 1 97 ? 13.865 -3.861 -10.008 1.00 92.25 97 LEU A C 1
ATOM 765 O O . LEU A 1 97 ? 12.710 -4.183 -10.284 1.00 92.25 97 LEU A O 1
ATOM 769 N N . ILE A 1 98 ? 14.469 -2.805 -10.567 1.00 93.94 98 ILE A N 1
ATOM 770 C CA . ILE A 1 98 ? 13.825 -1.899 -11.535 1.00 93.94 98 ILE A CA 1
ATOM 771 C C . ILE A 1 98 ? 13.360 -2.678 -12.767 1.00 93.94 98 ILE A C 1
ATOM 773 O O . ILE A 1 98 ? 12.195 -2.595 -13.149 1.00 93.94 98 ILE A O 1
ATOM 777 N N . CYS A 1 99 ? 14.241 -3.481 -13.365 1.00 91.94 99 CYS A N 1
ATOM 778 C CA . CYS A 1 99 ? 13.925 -4.271 -14.552 1.00 91.94 99 CYS A CA 1
ATOM 779 C C . CYS A 1 99 ? 12.854 -5.336 -14.279 1.00 91.94 99 CYS A C 1
ATOM 781 O O . CYS A 1 99 ? 11.989 -5.564 -15.126 1.00 91.94 99 CYS A O 1
ATOM 783 N N . LYS A 1 100 ? 12.861 -5.958 -13.092 1.00 91.38 100 LYS A N 1
ATOM 784 C CA . LYS A 1 100 ? 11.802 -6.887 -12.667 1.00 91.38 100 LYS A CA 1
ATOM 785 C C . LYS A 1 100 ? 10.449 -6.180 -12.608 1.00 91.38 100 LYS A C 1
ATOM 787 O O . LYS A 1 100 ? 9.492 -6.654 -13.213 1.00 91.38 100 LYS A O 1
ATOM 792 N N . ILE A 1 101 ? 10.378 -5.011 -11.967 1.00 92.19 101 ILE A N 1
ATOM 793 C CA . ILE A 1 101 ? 9.146 -4.211 -11.873 1.00 92.19 101 ILE A CA 1
ATOM 794 C C . ILE A 1 101 ? 8.692 -3.733 -13.261 1.00 92.19 101 ILE A C 1
ATOM 796 O O . ILE A 1 101 ? 7.515 -3.847 -13.610 1.00 92.19 101 ILE A O 1
ATOM 800 N N . ALA A 1 102 ? 9.616 -3.254 -14.096 1.00 91.62 102 ALA A N 1
ATOM 801 C CA . ALA A 1 102 ? 9.350 -2.785 -15.456 1.00 91.62 102 ALA A CA 1
ATOM 802 C C . ALA A 1 102 ? 8.786 -3.877 -16.379 1.00 91.62 102 ALA A C 1
ATOM 804 O O . ALA A 1 102 ? 8.007 -3.567 -17.284 1.00 91.62 102 ALA A O 1
ATOM 805 N N . LYS A 1 103 ? 9.081 -5.153 -16.105 1.00 89.94 103 LYS A N 1
ATOM 806 C CA . LYS A 1 103 ? 8.572 -6.308 -16.861 1.00 89.94 103 LYS A CA 1
ATOM 807 C C . LYS A 1 103 ? 7.266 -6.894 -16.328 1.00 89.94 103 LYS A C 1
ATOM 809 O O . LYS A 1 103 ? 6.641 -7.643 -17.069 1.00 89.94 103 LYS A O 1
ATOM 814 N N . LEU A 1 104 ? 6.823 -6.509 -15.123 1.00 89.75 104 LEU A N 1
ATOM 815 C CA . LEU A 1 104 ? 5.566 -7.009 -14.550 1.00 89.75 104 LEU A CA 1
ATOM 816 C C . LEU A 1 104 ? 4.378 -6.805 -15.497 1.00 89.75 104 LEU A C 1
ATOM 818 O O . LEU A 1 104 ? 4.205 -5.704 -16.036 1.00 89.75 104 LEU A O 1
ATOM 822 N N . LYS A 1 105 ? 3.543 -7.832 -15.649 1.00 84.88 105 LYS A N 1
ATOM 823 C CA . LYS A 1 105 ? 2.313 -7.807 -16.451 1.00 84.88 105 LYS A CA 1
ATOM 824 C C . LYS A 1 105 ? 1.077 -8.055 -15.585 1.00 84.88 105 LYS A C 1
ATOM 826 O O . LYS A 1 105 ? 1.040 -8.960 -14.758 1.00 84.88 105 LYS A O 1
ATOM 831 N N . GLY A 1 106 ? 0.020 -7.277 -15.821 1.00 80.94 106 GLY A N 1
ATOM 832 C CA . GLY A 1 106 ? -1.311 -7.520 -15.254 1.00 80.94 106 GLY A CA 1
ATOM 833 C C . GLY A 1 106 ? -1.323 -7.700 -13.730 1.00 80.94 106 GLY A C 1
ATOM 834 O O . GLY A 1 106 ? -1.038 -6.764 -12.990 1.00 80.94 106 GLY A O 1
ATOM 835 N N . LYS A 1 107 ? -1.700 -8.905 -13.278 1.00 78.50 107 LYS A N 1
ATOM 836 C CA . LYS A 1 107 ? -1.869 -9.277 -11.859 1.00 78.50 107 LYS A CA 1
ATOM 837 C C . LYS A 1 107 ? -0.645 -9.977 -11.248 1.00 78.50 107 LYS A C 1
ATOM 839 O O . LYS A 1 107 ? -0.772 -10.609 -10.200 1.00 78.50 107 LYS A O 1
ATOM 844 N N . GLU A 1 108 ? 0.515 -9.921 -11.898 1.00 84.62 108 GLU A N 1
ATOM 845 C CA . GLU A 1 108 ? 1.748 -10.478 -11.339 1.00 84.62 108 GLU A CA 1
ATOM 846 C C . GLU A 1 108 ? 2.082 -9.847 -9.980 1.00 84.62 108 GLU A C 1
ATOM 848 O O . GLU A 1 108 ? 1.847 -8.659 -9.735 1.00 84.62 108 GLU A O 1
ATOM 853 N N . ARG A 1 109 ? 2.616 -10.668 -9.070 1.00 84.31 109 ARG A N 1
ATOM 854 C CA . ARG A 1 109 ? 2.979 -10.212 -7.726 1.00 84.31 109 ARG A CA 1
ATOM 855 C C . ARG A 1 109 ? 4.146 -9.238 -7.806 1.00 84.31 109 ARG A C 1
ATOM 857 O O . ARG A 1 109 ? 5.111 -9.458 -8.534 1.00 84.31 109 ARG A O 1
ATOM 864 N N . HIS A 1 110 ? 4.066 -8.177 -7.012 1.00 88.38 110 HIS A N 1
ATOM 865 C CA . HIS A 1 110 ? 5.136 -7.198 -6.942 1.00 88.38 110 HIS A CA 1
ATOM 866 C C . HIS A 1 110 ? 6.364 -7.803 -6.235 1.00 88.38 110 HIS A C 1
ATOM 868 O O . HIS A 1 110 ? 6.189 -8.404 -5.177 1.00 88.38 110 HIS A O 1
ATOM 874 N N . PRO A 1 111 ? 7.601 -7.611 -6.731 1.00 85.31 111 PRO A N 1
ATOM 875 C CA . PRO A 1 111 ? 8.813 -8.139 -6.092 1.00 85.31 111 PRO A CA 1
ATOM 876 C C . PRO A 1 111 ? 9.028 -7.653 -4.654 1.00 85.31 111 PRO A C 1
ATOM 878 O O . PRO A 1 111 ? 9.636 -8.347 -3.853 1.00 85.31 111 PRO A O 1
ATOM 881 N N . LEU A 1 112 ? 8.520 -6.459 -4.332 1.00 85.62 112 LEU A N 1
ATOM 882 C CA . LEU A 1 112 ? 8.534 -5.894 -2.974 1.00 85.62 112 LEU A CA 1
ATOM 883 C C . LEU A 1 112 ? 7.269 -6.210 -2.159 1.00 85.62 112 LEU A C 1
ATOM 885 O O . LEU A 1 112 ? 7.135 -5.743 -1.029 1.00 85.62 112 LEU A O 1
ATOM 889 N N . SER A 1 113 ? 6.300 -6.944 -2.713 1.00 81.38 113 SER A N 1
ATOM 890 C CA . SER A 1 113 ? 5.228 -7.484 -1.878 1.00 81.38 113 SER A CA 1
ATOM 891 C C . SER A 1 113 ? 5.857 -8.479 -0.917 1.00 81.38 113 SER A C 1
ATOM 893 O O . SER A 1 113 ? 6.580 -9.364 -1.360 1.00 81.38 113 SER A O 1
ATOM 895 N N . LYS A 1 114 ? 5.578 -8.329 0.383 1.00 63.94 114 LYS A N 1
ATOM 896 C CA . LYS A 1 114 ? 6.061 -9.242 1.423 1.00 63.94 114 LYS A CA 1
ATOM 897 C C . LYS A 1 114 ? 5.787 -10.682 0.990 1.00 63.94 114 LYS A C 1
ATOM 899 O O . LYS A 1 114 ? 4.630 -11.107 0.948 1.00 63.94 114 LYS A O 1
ATOM 904 N N . VAL A 1 115 ? 6.845 -11.407 0.641 1.00 49.88 115 VAL A N 1
ATOM 905 C CA . VAL A 1 115 ? 6.795 -12.859 0.592 1.00 49.88 115 VAL A CA 1
ATOM 906 C C . VAL A 1 115 ? 6.625 -13.266 2.047 1.00 49.88 115 VAL A C 1
ATOM 908 O O . VAL A 1 115 ? 7.376 -12.831 2.917 1.00 49.88 115 VAL A O 1
ATOM 911 N N . GLN A 1 116 ? 5.577 -14.019 2.354 1.00 45.06 116 GLN A N 1
ATOM 912 C CA . GLN A 1 116 ? 5.593 -14.811 3.574 1.00 45.06 116 GLN A CA 1
ATOM 913 C C . GLN A 1 116 ? 6.640 -15.900 3.320 1.00 45.06 116 GLN A C 1
ATOM 915 O O . GLN A 1 116 ? 6.310 -16.972 2.818 1.00 45.06 116 GLN A O 1
ATOM 920 N N . ASP A 1 117 ? 7.915 -15.564 3.515 1.00 41.69 117 ASP A N 1
ATOM 921 C CA . ASP A 1 117 ? 9.025 -16.495 3.383 1.00 41.69 117 ASP A CA 1
ATOM 922 C C . ASP A 1 117 ? 8.897 -17.543 4.493 1.00 41.69 117 ASP A C 1
ATOM 924 O O . ASP A 1 117 ? 9.201 -17.299 5.655 1.00 41.69 117 ASP A O 1
ATOM 928 N N . SER A 1 118 ? 8.342 -18.695 4.121 1.00 42.25 118 SER A N 1
ATOM 929 C CA . SER A 1 118 ? 8.852 -20.033 4.432 1.00 42.25 118 SER A CA 1
ATOM 930 C C . SER A 1 118 ? 9.583 -20.203 5.775 1.00 42.25 118 SER A C 1
ATOM 932 O O . SER A 1 118 ? 10.761 -20.552 5.804 1.00 42.25 118 SER A O 1
ATOM 934 N N . ALA A 1 119 ? 8.879 -20.052 6.899 1.00 37.34 119 ALA A N 1
ATOM 935 C CA . ALA A 1 119 ? 9.276 -20.749 8.122 1.00 37.34 119 ALA A CA 1
ATOM 936 C C . ALA A 1 119 ? 9.103 -22.274 7.910 1.00 37.34 119 ALA A C 1
ATOM 938 O O . ALA A 1 119 ? 8.213 -22.674 7.147 1.00 37.34 119 ALA A O 1
ATOM 939 N N . PRO A 1 120 ? 9.926 -23.144 8.535 1.00 41.00 120 PRO A N 1
ATOM 940 C CA . PRO A 1 120 ? 9.824 -24.591 8.363 1.00 41.00 120 PRO A CA 1
ATOM 941 C C . PRO A 1 120 ? 8.397 -25.063 8.650 1.00 41.00 120 PRO A C 1
ATOM 943 O O . PRO A 1 120 ? 7.810 -24.674 9.659 1.00 41.00 120 PRO A O 1
ATOM 946 N N . LYS A 1 121 ? 7.847 -25.888 7.749 1.00 42.34 121 LYS A N 1
ATOM 947 C CA . LYS A 1 121 ? 6.521 -26.515 7.851 1.00 42.34 121 LYS A CA 1
ATOM 948 C C . LYS A 1 121 ? 6.362 -27.254 9.189 1.00 42.34 121 LYS A C 1
ATOM 950 O O . LYS A 1 121 ? 6.576 -28.458 9.268 1.00 42.34 121 LYS A O 1
ATOM 955 N N . VAL A 1 122 ? 5.882 -26.561 10.213 1.00 44.00 122 VAL A N 1
ATOM 956 C CA . VAL A 1 122 ? 4.883 -27.156 11.103 1.00 44.00 122 VAL A CA 1
ATOM 957 C C . VAL A 1 122 ? 3.624 -27.277 10.239 1.00 44.00 122 VAL A C 1
ATOM 959 O O . VAL A 1 122 ? 3.320 -26.315 9.528 1.00 44.00 122 VAL A O 1
ATOM 962 N N . PRO A 1 123 ? 2.927 -28.426 10.187 1.00 39.09 123 PRO A N 1
ATOM 963 C CA . PRO A 1 123 ? 1.758 -28.601 9.333 1.00 39.09 123 PRO A CA 1
ATOM 964 C C . PRO A 1 123 ? 0.609 -27.726 9.849 1.00 39.09 123 PRO A C 1
ATOM 966 O O . PRO A 1 123 ? -0.291 -28.184 10.544 1.00 39.09 123 PRO A O 1
ATOM 969 N N . GLN A 1 124 ? 0.649 -26.437 9.523 1.00 40.47 124 GLN A N 1
ATOM 970 C CA . GLN A 1 124 ? -0.479 -25.544 9.681 1.00 40.47 124 GLN A CA 1
ATOM 971 C C . GLN A 1 124 ? -1.419 -25.813 8.517 1.00 40.47 124 GLN A C 1
ATOM 973 O O . GLN A 1 124 ? -1.109 -25.576 7.347 1.00 40.47 124 GLN A O 1
ATOM 978 N N . GLN A 1 125 ? -2.549 -26.405 8.890 1.00 43.31 125 GLN A N 1
ATOM 979 C CA . GLN A 1 125 ? -3.718 -26.617 8.064 1.00 43.31 125 GLN A CA 1
ATOM 980 C C . GLN A 1 125 ? -3.974 -25.391 7.189 1.00 43.31 125 GLN A C 1
ATOM 982 O O . GLN A 1 125 ? -3.968 -24.256 7.659 1.00 43.31 125 GLN A O 1
ATOM 987 N N . SER A 1 126 ? -4.183 -25.672 5.905 1.00 41.69 126 SER A N 1
ATOM 988 C CA . SER A 1 126 ? -4.723 -24.780 4.887 1.00 41.69 126 SER A CA 1
ATOM 989 C C . SER A 1 126 ? -5.477 -23.584 5.469 1.00 41.69 126 SER A C 1
ATOM 991 O O . SER A 1 126 ? -6.521 -23.769 6.097 1.00 41.69 126 SER A O 1
ATOM 993 N N . SER A 1 127 ? -5.024 -22.368 5.165 1.00 47.59 127 SER A N 1
ATOM 994 C CA . SER A 1 127 ? -5.904 -21.203 5.130 1.00 47.59 127 SER A CA 1
ATOM 995 C C . SER A 1 127 ? -6.914 -21.413 4.001 1.00 47.59 127 SER A C 1
ATOM 997 O O . SER A 1 127 ? -6.798 -20.897 2.889 1.00 47.59 127 SER A O 1
ATOM 999 N N . GLN A 1 128 ? -7.906 -22.255 4.286 1.00 50.09 128 GLN A N 1
ATOM 10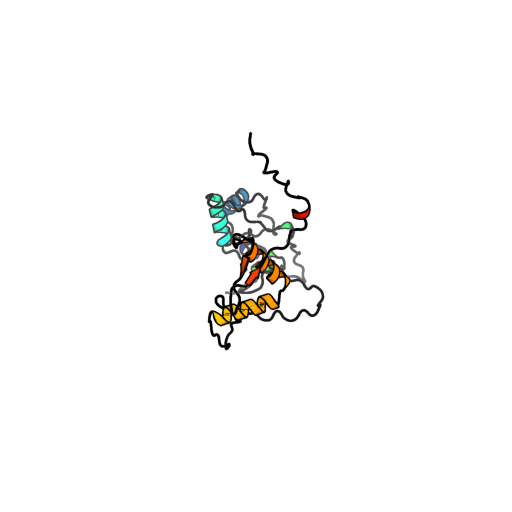00 C CA . GLN A 1 128 ? -9.154 -22.278 3.553 1.00 50.09 128 GLN A CA 1
ATOM 1001 C C . GLN A 1 128 ? -9.719 -20.858 3.582 1.00 50.09 128 GLN A C 1
ATOM 1003 O O . GLN A 1 128 ? -9.519 -20.133 4.556 1.00 50.09 128 GLN A O 1
ATOM 1008 N N . ASN A 1 129 ? -10.353 -20.460 2.475 1.00 49.56 129 ASN A N 1
ATOM 1009 C CA . ASN A 1 129 ? -11.168 -19.255 2.330 1.00 49.56 129 ASN A CA 1
ATOM 1010 C C . ASN A 1 129 ? -11.549 -18.641 3.679 1.00 49.56 129 ASN A C 1
ATOM 1012 O O . ASN A 1 129 ? -12.290 -19.283 4.415 1.00 49.56 129 ASN A O 1
ATOM 1016 N N . ALA A 1 130 ? -11.076 -17.426 3.984 1.00 63.81 130 ALA A N 1
ATOM 1017 C CA . ALA A 1 130 ? -11.530 -16.712 5.173 1.00 63.81 130 ALA A CA 1
ATOM 1018 C C . ALA A 1 130 ? -13.063 -16.772 5.208 1.00 63.81 130 ALA A C 1
ATOM 1020 O O . ALA A 1 130 ? -13.724 -16.231 4.310 1.00 63.81 130 ALA A O 1
ATOM 1021 N N . GLU A 1 131 ? -13.601 -17.528 6.168 1.00 76.81 131 GLU A N 1
ATOM 1022 C CA . GLU A 1 131 ? -15.025 -17.815 6.242 1.00 76.81 131 GLU A CA 1
ATOM 1023 C C . GLU A 1 131 ? -15.757 -16.483 6.324 1.00 76.81 131 GLU A C 1
ATOM 1025 O O . GLU A 1 131 ? -15.553 -15.671 7.233 1.00 76.81 131 GLU A O 1
ATOM 1030 N N . LYS A 1 132 ? -16.581 -16.206 5.314 1.00 87.56 132 LYS A N 1
ATOM 1031 C CA . LYS A 1 132 ? -17.368 -14.981 5.313 1.00 87.56 132 LYS A CA 1
ATOM 1032 C C . LYS A 1 132 ? -18.478 -15.172 6.325 1.00 87.56 132 LYS A C 1
ATOM 1034 O O . LYS A 1 132 ? -19.180 -16.172 6.280 1.00 87.56 132 LYS A O 1
ATOM 1039 N N . HIS A 1 133 ? -18.654 -14.201 7.206 1.00 91.62 133 HIS A N 1
ATOM 1040 C CA . HIS A 1 133 ? -19.722 -14.206 8.193 1.00 91.62 133 HIS A CA 1
ATOM 1041 C C . HIS A 1 133 ? -20.743 -13.120 7.853 1.00 91.62 133 HIS A C 1
ATOM 1043 O O . HIS A 1 133 ? -20.400 -12.038 7.373 1.00 91.62 133 HIS A O 1
ATOM 1049 N N . CYS A 1 134 ? -22.018 -13.400 8.099 1.00 92.75 134 CYS A N 1
ATOM 1050 C CA . CYS A 1 134 ? -23.076 -12.409 8.019 1.00 92.75 134 CYS A CA 1
ATOM 1051 C C . CYS A 1 134 ? -22.856 -11.343 9.091 1.00 92.75 134 CYS A C 1
ATOM 1053 O O . CYS A 1 134 ? -22.801 -11.646 10.279 1.00 92.75 134 CYS A O 1
ATOM 1055 N N . THR A 1 135 ? -22.818 -10.074 8.698 1.00 92.69 135 THR A N 1
ATOM 1056 C CA . THR A 1 135 ? -22.619 -8.953 9.631 1.00 92.69 135 THR A CA 1
ATOM 1057 C C . THR A 1 135 ? -23.774 -8.787 10.625 1.00 92.69 135 THR A C 1
ATOM 1059 O O . THR A 1 135 ? -23.588 -8.246 11.716 1.00 92.69 135 THR A O 1
ATOM 1062 N N . LYS A 1 136 ? -24.973 -9.278 10.279 1.00 94.06 136 LYS A N 1
ATOM 1063 C CA . LYS A 1 136 ? -26.183 -9.147 11.101 1.00 94.06 136 LYS A CA 1
ATOM 1064 C C . LYS A 1 136 ? -26.356 -10.264 12.119 1.00 94.06 136 LYS A C 1
ATOM 1066 O O . LYS A 1 136 ? -26.669 -9.963 13.264 1.00 94.06 136 LYS A O 1
ATOM 1071 N N . CYS A 1 137 ? -26.175 -11.530 11.752 1.00 94.00 137 CYS A N 1
ATOM 1072 C CA . CYS A 1 137 ? -26.376 -12.642 12.690 1.00 94.00 137 CYS A CA 1
ATOM 1073 C C . CYS A 1 137 ? -25.108 -13.430 13.010 1.00 94.00 137 CYS A C 1
ATOM 1075 O O . CYS A 1 137 ? -25.177 -14.316 13.849 1.00 94.00 137 CYS A O 1
ATOM 1077 N N . LEU A 1 138 ? -23.968 -13.109 12.391 1.00 93.25 138 LEU A N 1
ATOM 1078 C CA . LEU A 1 138 ? -22.681 -13.788 12.582 1.00 93.25 138 LEU A CA 1
ATOM 1079 C C . LEU A 1 138 ? -22.660 -15.256 12.127 1.00 93.25 138 LEU A C 1
ATOM 1081 O O . LEU A 1 138 ? -21.745 -15.985 12.474 1.00 93.25 138 LEU A O 1
ATOM 1085 N N . SER A 1 139 ? -23.636 -15.710 11.338 1.00 93.19 139 SER A N 1
ATOM 1086 C CA . SER A 1 139 ? -23.567 -17.034 10.701 1.00 93.19 139 SER A CA 1
ATOM 1087 C C . SER A 1 139 ? -22.592 -17.018 9.526 1.00 93.19 139 SER A C 1
ATOM 1089 O O . SER A 1 139 ? -22.527 -16.018 8.812 1.00 93.19 139 SER A O 1
ATOM 1091 N N . VAL A 1 140 ? -21.915 -18.134 9.263 1.00 91.44 140 VAL A N 1
ATOM 1092 C CA . VAL A 1 140 ? -21.117 -18.322 8.041 1.00 91.44 140 VAL A CA 1
ATOM 1093 C C . VAL A 1 140 ? -22.014 -18.193 6.798 1.00 91.44 140 VAL A C 1
ATOM 1095 O O . VAL A 1 140 ? -23.141 -18.690 6.773 1.00 91.44 140 VAL A O 1
ATOM 1098 N N . ILE A 1 141 ? -21.528 -17.489 5.775 1.00 90.75 141 ILE A N 1
ATOM 1099 C CA . ILE A 1 141 ? -22.195 -17.249 4.492 1.00 90.75 141 ILE A CA 1
ATOM 1100 C C . ILE A 1 141 ? -21.287 -17.666 3.333 1.00 90.75 141 ILE A C 1
ATOM 1102 O O . ILE A 1 141 ? -20.086 -17.399 3.314 1.00 90.75 141 ILE A O 1
ATOM 1106 N N . GLY A 1 142 ? -21.875 -18.289 2.318 1.00 87.62 142 GLY A N 1
ATOM 1107 C CA . GLY A 1 142 ? -21.148 -18.792 1.158 1.00 87.62 142 GLY A CA 1
ATOM 1108 C C . GLY A 1 142 ? -22.089 -19.117 0.007 1.00 87.62 142 GLY A C 1
ATOM 1109 O O . GLY A 1 142 ? -23.308 -19.148 0.172 1.00 87.62 142 GLY A O 1
ATOM 1110 N N . ARG A 1 143 ? -21.525 -19.344 -1.183 1.00 83.00 143 ARG A N 1
ATOM 1111 C CA . ARG A 1 143 ? -22.324 -19.792 -2.332 1.00 83.00 143 ARG A CA 1
ATOM 1112 C C . ARG A 1 143 ? -22.935 -21.157 -2.002 1.00 83.00 143 ARG A C 1
ATOM 1114 O O . ARG A 1 143 ? -22.204 -22.056 -1.607 1.00 83.00 143 ARG A O 1
ATOM 1121 N N . GLY A 1 144 ? -24.251 -21.290 -2.162 1.00 83.25 144 GLY A N 1
ATOM 1122 C CA . GLY A 1 144 ? -24.974 -22.540 -1.908 1.00 83.25 144 GLY A CA 1
ATOM 1123 C C . GLY A 1 144 ? -25.290 -22.839 -0.437 1.00 83.25 144 GLY A C 1
ATOM 1124 O O . GLY A 1 144 ? -25.869 -23.885 -0.166 1.00 83.25 144 GLY A O 1
ATOM 1125 N N . LEU A 1 145 ? -24.957 -21.948 0.509 1.00 83.88 145 LEU A N 1
ATOM 1126 C CA . LEU A 1 145 ? -25.316 -22.128 1.919 1.00 83.88 145 LEU A CA 1
ATOM 1127 C C . LEU A 1 145 ? -26.626 -21.398 2.255 1.00 83.88 145 LEU A C 1
ATOM 1129 O O . LEU A 1 145 ? -26.722 -20.191 2.005 1.00 83.88 145 LEU A O 1
ATOM 1133 N N . PRO A 1 146 ? -27.628 -22.084 2.840 1.00 84.00 146 PRO A N 1
ATOM 1134 C CA . PRO A 1 146 ? -28.855 -21.438 3.279 1.00 84.00 146 PRO A CA 1
ATOM 1135 C C . PRO A 1 146 ? -28.565 -20.480 4.438 1.00 84.00 146 PRO A C 1
ATOM 1137 O O . PRO A 1 146 ? -27.817 -20.798 5.363 1.00 84.00 146 PRO A O 1
ATOM 1140 N N . HIS A 1 147 ? -29.178 -19.297 4.400 1.00 91.31 147 HIS A N 1
ATOM 1141 C CA . HIS A 1 147 ? -28.951 -18.254 5.391 1.00 91.31 147 HIS A CA 1
ATOM 1142 C C . HIS A 1 147 ? -30.267 -17.666 5.907 1.00 91.31 147 HIS A C 1
ATOM 1144 O O . HIS A 1 147 ? -30.943 -16.921 5.202 1.00 91.31 147 HIS A O 1
ATOM 1150 N N . TYR A 1 148 ? -30.594 -17.956 7.168 1.00 90.69 148 TYR A N 1
ATOM 1151 C CA . TYR A 1 148 ? -31.786 -17.444 7.849 1.00 90.69 148 TYR A CA 1
ATOM 1152 C C . TYR A 1 148 ? -31.385 -16.417 8.910 1.00 90.69 148 TYR A C 1
ATOM 1154 O O . TYR A 1 148 ? -31.045 -16.751 10.046 1.00 90.69 148 TYR A O 1
ATOM 1162 N N . CYS A 1 149 ? -31.391 -15.142 8.522 1.00 93.69 149 CYS A N 1
ATOM 1163 C CA . CYS A 1 149 ? -30.936 -14.053 9.378 1.00 93.69 149 CYS A CA 1
ATOM 1164 C C . CYS A 1 149 ? -32.025 -13.617 10.368 1.00 93.69 149 CYS A C 1
ATOM 1166 O O . CYS A 1 149 ? -32.794 -12.700 10.079 1.00 93.69 149 CYS A O 1
ATOM 1168 N N . THR A 1 150 ? -32.060 -14.223 11.558 1.00 94.56 150 THR A N 1
ATOM 1169 C CA . THR A 1 150 ? -32.974 -13.813 12.639 1.00 94.56 150 THR A CA 1
ATOM 1170 C C . THR A 1 150 ? -32.225 -13.349 13.896 1.00 94.56 150 THR A C 1
ATOM 1172 O O . THR A 1 150 ? -31.085 -13.768 14.133 1.00 94.56 150 THR A O 1
ATOM 1175 N N . PRO A 1 151 ? -32.845 -12.507 14.749 1.00 92.44 151 PRO A N 1
ATOM 1176 C CA . PRO A 1 151 ? -32.261 -12.119 16.036 1.00 92.44 151 PRO A CA 1
ATOM 1177 C C . PRO A 1 151 ? -31.984 -13.313 16.960 1.00 92.44 151 PRO A C 1
ATOM 1179 O O . PRO A 1 151 ? -30.977 -13.322 17.664 1.00 92.44 151 PRO A O 1
ATOM 1182 N N . GLY A 1 152 ? -32.838 -14.344 16.928 1.00 92.25 152 GLY A N 1
ATOM 1183 C CA . GLY A 1 152 ? -32.635 -15.575 17.697 1.00 92.25 152 GLY A CA 1
ATOM 1184 C C . GLY A 1 152 ? -31.339 -16.290 17.309 1.00 92.25 152 GLY A C 1
ATOM 1185 O O . GLY A 1 152 ? -30.540 -16.626 18.180 1.00 92.25 152 GLY A O 1
ATOM 1186 N N . ILE A 1 153 ? -31.081 -16.419 16.002 1.00 92.56 153 ILE A N 1
ATOM 1187 C CA . ILE A 1 153 ? -29.834 -16.996 15.478 1.00 92.56 153 ILE A CA 1
ATOM 1188 C C . ILE A 1 153 ? -28.619 -16.142 15.860 1.00 92.56 153 ILE A C 1
ATOM 1190 O O . ILE A 1 153 ? -27.582 -16.691 16.223 1.00 92.56 153 ILE A O 1
ATOM 1194 N N . ARG A 1 154 ? -28.741 -14.806 15.860 1.00 94.88 154 ARG A N 1
ATOM 1195 C CA . ARG A 1 154 ? -27.660 -13.917 16.324 1.00 94.88 154 ARG A CA 1
ATOM 1196 C C . ARG A 1 154 ? -27.281 -14.194 17.779 1.00 94.88 154 ARG A C 1
ATOM 1198 O O . ARG A 1 154 ? -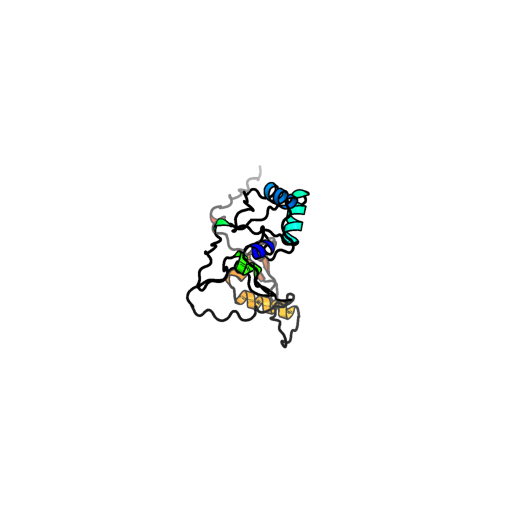26.098 -14.336 18.074 1.00 94.88 154 ARG A O 1
ATOM 1205 N N . HIS A 1 155 ? -28.259 -14.246 18.685 1.00 92.56 155 HIS A N 1
ATOM 1206 C CA . HIS A 1 155 ? -27.994 -14.520 20.100 1.00 92.56 155 HIS A CA 1
ATOM 1207 C C . HIS A 1 155 ? -27.353 -15.890 20.298 1.00 92.56 155 HIS A C 1
ATOM 1209 O O . HIS A 1 155 ? -26.429 -16.025 21.093 1.00 92.56 155 HIS A O 1
ATOM 1215 N N . GLU A 1 156 ? -27.816 -16.886 19.550 1.00 92.94 156 GLU A N 1
ATOM 1216 C CA . GLU A 1 156 ? -27.267 -18.231 19.616 1.00 92.94 156 GLU A CA 1
ATOM 1217 C C . GLU A 1 156 ? -25.813 -18.292 19.127 1.00 92.94 156 GLU A C 1
ATOM 1219 O O . GLU A 1 156 ? -24.957 -18.850 19.810 1.00 92.94 156 GLU A O 1
ATOM 1224 N N . ASN A 1 157 ? -25.486 -17.633 18.013 1.00 94.56 157 ASN A N 1
ATOM 1225 C CA . ASN A 1 157 ? -24.106 -17.554 17.531 1.00 94.56 157 ASN A CA 1
ATOM 1226 C C . ASN A 1 157 ? -23.188 -16.831 18.527 1.00 94.56 157 ASN A C 1
ATOM 1228 O O . ASN A 1 157 ? -22.086 -17.304 18.789 1.00 94.56 157 ASN A O 1
ATOM 1232 N N . LEU A 1 158 ? -23.652 -15.737 19.141 1.00 93.25 158 LEU A N 1
ATOM 1233 C CA . LEU A 1 158 ? -22.894 -15.041 20.187 1.00 93.25 158 LEU A CA 1
ATOM 1234 C C . LEU A 1 158 ? -22.628 -15.937 21.405 1.00 93.25 158 LEU A C 1
ATOM 1236 O O . LEU A 1 158 ? -21.524 -15.904 21.944 1.00 93.25 158 LEU A O 1
ATOM 1240 N N . ARG A 1 159 ? -23.597 -16.767 21.820 1.00 91.50 159 ARG A N 1
ATOM 1241 C CA . ARG A 1 159 ? -23.383 -17.747 22.900 1.00 91.50 159 ARG A CA 1
ATOM 1242 C C . ARG A 1 159 ? -22.318 -18.768 22.531 1.00 91.50 159 ARG A C 1
ATOM 1244 O O . ARG A 1 159 ? -21.453 -19.043 23.353 1.00 91.50 159 ARG A O 1
ATOM 1251 N N . ARG A 1 160 ? -22.355 -19.305 21.308 1.00 93.00 160 ARG A N 1
ATOM 1252 C CA . ARG A 1 160 ? -21.337 -20.258 20.839 1.00 93.00 160 ARG A CA 1
ATOM 1253 C C . ARG A 1 160 ? -19.949 -19.629 20.800 1.00 93.00 160 ARG A C 1
ATOM 1255 O O . ARG A 1 160 ? -18.999 -20.259 21.244 1.00 93.00 160 ARG A O 1
ATOM 1262 N N . MET A 1 161 ? -19.844 -18.379 20.342 1.00 91.44 161 MET A N 1
ATOM 1263 C CA . MET A 1 161 ? -18.581 -17.635 20.354 1.00 91.44 161 MET A CA 1
ATOM 1264 C C . MET A 1 161 ? -18.053 -17.440 21.781 1.00 91.44 161 MET A C 1
ATOM 1266 O O . MET A 1 161 ? -16.891 -17.729 22.045 1.00 91.44 161 MET A O 1
ATOM 1270 N N . ALA A 1 162 ? -18.911 -17.023 22.716 1.00 92.56 162 ALA A N 1
ATOM 1271 C CA . ALA A 1 162 ? -18.529 -16.876 24.121 1.00 92.56 162 ALA A CA 1
ATOM 1272 C C . ALA A 1 162 ? -18.123 -18.214 24.765 1.00 92.56 162 ALA A C 1
ATOM 1274 O O . ALA A 1 162 ? -17.195 -18.254 25.563 1.00 92.56 162 ALA A O 1
ATOM 1275 N N . ALA A 1 163 ? -18.775 -19.321 24.396 1.00 91.75 163 ALA A N 1
ATOM 1276 C CA . ALA A 1 163 ? -18.399 -20.653 24.867 1.00 91.75 163 ALA A CA 1
ATOM 1277 C C . ALA A 1 163 ? -17.041 -21.121 24.309 1.00 91.75 163 ALA A C 1
ATOM 1279 O O . ALA A 1 163 ? -16.347 -21.885 24.973 1.00 91.75 163 ALA A O 1
ATOM 1280 N N . SER A 1 164 ? -16.660 -20.669 23.107 1.00 93.50 164 SER A N 1
ATOM 1281 C CA . SER A 1 164 ? -15.369 -21.006 22.491 1.00 93.50 164 SER A CA 1
ATOM 1282 C C . SER A 1 164 ? -14.187 -20.176 23.000 1.00 93.50 164 SER A C 1
ATOM 1284 O O . SER A 1 164 ? -13.051 -20.624 22.881 1.00 93.50 164 SER A O 1
ATOM 1286 N N . ASP A 1 165 ? -14.441 -18.997 23.578 1.00 93.94 165 ASP A N 1
ATOM 1287 C CA . ASP A 1 165 ? -13.421 -18.115 24.158 1.00 93.94 165 ASP A CA 1
ATOM 1288 C C . ASP A 1 165 ? -13.824 -17.682 25.581 1.00 93.94 165 ASP A C 1
ATOM 1290 O O . ASP A 1 165 ? -14.410 -16.609 25.771 1.00 93.94 165 ASP A O 1
ATOM 1294 N N . PRO A 1 166 ? -13.527 -18.516 26.598 1.00 92.19 166 PRO A N 1
ATOM 1295 C CA . PRO A 1 166 ? -13.920 -18.244 27.977 1.00 92.19 166 PRO A CA 1
ATOM 1296 C C . PRO A 1 166 ? -13.302 -16.961 28.543 1.00 92.19 166 PRO A C 1
ATOM 1298 O O . PRO A 1 166 ? -13.985 -16.201 29.225 1.00 92.19 166 PRO A O 1
ATOM 1301 N N . ILE A 1 167 ? -12.032 -16.683 28.226 1.00 93.75 167 ILE A N 1
ATOM 1302 C CA . ILE A 1 167 ? -11.323 -15.500 28.736 1.00 93.75 167 ILE A CA 1
ATOM 1303 C C . ILE A 1 167 ? -11.937 -14.231 28.139 1.00 93.75 167 ILE A C 1
ATOM 1305 O O . ILE A 1 167 ? -12.238 -13.281 28.865 1.00 93.75 167 ILE A O 1
ATOM 1309 N N . GLY A 1 168 ? -12.173 -14.212 26.824 1.00 93.06 168 GLY A N 1
ATOM 1310 C CA . GLY A 1 168 ? -12.857 -13.097 26.173 1.00 93.06 168 GLY A CA 1
ATOM 1311 C C . GLY A 1 168 ? -14.277 -12.900 26.709 1.00 93.06 168 GLY A C 1
ATOM 1312 O O . GLY A 1 168 ? -14.696 -11.767 26.963 1.00 93.06 168 GLY A O 1
ATOM 1313 N N . ALA A 1 169 ? -15.010 -13.988 26.960 1.00 93.38 169 ALA A N 1
ATOM 1314 C CA . ALA A 1 169 ? -16.344 -13.929 27.550 1.00 93.38 169 ALA A CA 1
ATOM 1315 C C . ALA A 1 169 ? -16.339 -13.301 28.955 1.00 93.38 169 ALA A C 1
ATOM 1317 O O . ALA A 1 169 ? -17.193 -12.460 29.252 1.00 93.38 169 ALA A O 1
ATOM 1318 N N . GLU A 1 170 ? -15.366 -13.649 29.800 1.00 92.00 170 GLU A N 1
ATOM 1319 C CA . GLU A 1 170 ? -15.189 -13.045 31.125 1.00 92.00 170 GLU A CA 1
ATOM 1320 C C . GLU A 1 170 ? -14.882 -11.547 31.040 1.00 92.00 170 GLU A C 1
ATOM 1322 O O . GLU A 1 170 ? -15.481 -10.749 31.765 1.00 92.00 170 GLU A O 1
ATOM 1327 N N . GLN A 1 171 ? -14.007 -11.137 30.118 1.00 93.12 171 GLN A N 1
ATOM 1328 C CA . GLN A 1 171 ? -13.682 -9.725 29.906 1.00 93.12 171 GLN A CA 1
ATOM 1329 C C . GLN A 1 171 ? -14.911 -8.921 29.468 1.00 93.12 171 GLN A C 1
ATOM 1331 O O . GLN A 1 171 ? -15.196 -7.862 30.032 1.00 93.12 171 GLN A O 1
ATOM 1336 N N . VAL A 1 172 ? -15.693 -9.451 28.522 1.00 93.25 172 VAL A N 1
ATOM 1337 C CA . VAL A 1 172 ? -16.957 -8.835 28.095 1.00 93.25 172 VAL A CA 1
ATOM 1338 C C . VAL A 1 172 ? -17.937 -8.744 29.267 1.00 93.25 172 VAL A C 1
ATOM 1340 O O . VAL A 1 172 ? -18.557 -7.696 29.472 1.00 93.25 172 VAL A O 1
ATOM 1343 N N . ALA A 1 173 ? -18.060 -9.799 30.077 1.00 90.44 173 ALA A N 1
ATOM 1344 C CA . ALA A 1 173 ? -18.911 -9.790 31.263 1.00 90.44 173 ALA A CA 1
ATOM 1345 C C . ALA A 1 173 ? -18.469 -8.719 32.276 1.00 90.44 173 ALA A C 1
ATOM 1347 O O . ALA A 1 173 ? -19.314 -7.986 32.797 1.00 90.44 173 ALA A O 1
ATOM 1348 N N . ALA A 1 174 ? -17.163 -8.567 32.508 1.00 89.62 174 ALA A N 1
ATOM 1349 C CA . ALA A 1 174 ? -16.612 -7.532 33.377 1.00 89.62 174 ALA A CA 1
ATOM 1350 C C . ALA A 1 174 ? -16.956 -6.120 32.873 1.00 89.62 174 ALA A C 1
ATOM 1352 O O . ALA A 1 174 ? -17.417 -5.287 33.657 1.00 89.62 174 ALA A O 1
ATOM 1353 N N . THR A 1 175 ? -16.828 -5.860 31.566 1.00 90.50 175 THR A N 1
ATOM 1354 C CA . THR A 1 175 ? -17.232 -4.580 30.958 1.00 90.50 175 THR A CA 1
ATOM 1355 C C . THR A 1 175 ? -18.728 -4.312 31.144 1.00 90.50 175 THR A C 1
ATOM 1357 O O . THR A 1 175 ? -19.119 -3.217 31.555 1.00 90.50 175 THR A O 1
ATOM 1360 N N . VAL A 1 176 ? -19.583 -5.317 30.921 1.00 90.06 176 VAL A N 1
ATOM 1361 C CA . VAL A 1 176 ? -21.034 -5.191 31.137 1.00 90.06 176 VAL A CA 1
ATOM 1362 C C . VAL A 1 176 ? -21.342 -4.868 32.603 1.00 90.06 176 VAL A C 1
ATOM 1364 O O . VAL A 1 176 ? -22.118 -3.952 32.880 1.00 90.06 176 VAL A O 1
ATOM 1367 N N . LEU A 1 177 ? -20.705 -5.560 33.551 1.00 87.81 177 LEU A N 1
ATOM 1368 C CA . LEU A 1 177 ? -20.861 -5.320 34.990 1.00 87.81 177 LEU A CA 1
ATOM 1369 C C . LEU A 1 177 ? -20.312 -3.961 35.450 1.00 87.81 177 LEU A C 1
ATOM 1371 O O . LEU A 1 177 ? -20.750 -3.449 36.481 1.00 87.81 177 LEU A O 1
ATOM 1375 N N . ALA A 1 178 ? -19.341 -3.383 34.746 1.00 84.75 178 ALA A N 1
ATOM 1376 C CA . ALA A 1 178 ? -18.855 -2.031 35.014 1.00 84.75 178 ALA A CA 1
ATOM 1377 C C . ALA A 1 178 ? -19.845 -0.962 34.523 1.00 84.75 178 ALA A C 1
ATOM 1379 O O . ALA A 1 178 ? -20.034 0.046 35.193 1.00 84.75 178 ALA A O 1
ATOM 1380 N N . SER A 1 179 ? -20.511 -1.208 33.391 1.00 87.12 179 SER A N 1
ATOM 1381 C CA . SER A 1 179 ? -21.436 -0.249 32.768 1.00 87.12 179 SER A CA 1
ATOM 1382 C C . SER A 1 179 ? -22.814 -0.142 33.438 1.00 87.12 179 SER A C 1
ATOM 1384 O O . SER A 1 179 ? -23.509 0.856 33.260 1.00 87.12 179 SER A O 1
ATOM 1386 N N . LYS A 1 180 ? -23.245 -1.163 34.191 1.00 85.88 180 LYS A N 1
ATOM 1387 C CA . LYS A 1 180 ? -24.563 -1.175 34.842 1.00 85.88 180 LYS A CA 1
ATOM 1388 C C . LYS A 1 180 ? -24.529 -0.504 36.211 1.00 85.88 180 LYS A C 1
ATOM 1390 O O . LYS A 1 180 ? -23.689 -0.833 37.046 1.00 85.88 180 LYS A O 1
ATOM 1395 N N . SER A 1 181 ? -25.518 0.348 36.477 1.00 81.62 181 SER A N 1
ATOM 1396 C CA . SER A 1 181 ? -25.747 0.898 37.811 1.00 81.62 181 SER A CA 1
ATOM 1397 C C . SER A 1 181 ? -26.159 -0.202 38.792 1.00 81.62 181 SER A C 1
ATOM 1399 O O . SER A 1 181 ? -26.967 -1.087 38.486 1.00 81.62 181 SER A O 1
ATOM 1401 N N . ALA A 1 182 ? -25.578 -0.158 39.988 1.00 80.19 182 ALA A N 1
ATOM 1402 C CA . ALA A 1 182 ? -26.004 -1.013 41.081 1.00 80.19 182 ALA A CA 1
ATOM 1403 C C . ALA A 1 182 ? -27.323 -0.486 41.666 1.00 80.19 182 ALA A C 1
ATOM 1405 O O . ALA A 1 182 ? -27.530 0.719 41.790 1.00 80.19 182 ALA A O 1
ATOM 1406 N N . SER A 1 183 ? -28.214 -1.402 42.041 1.00 77.62 183 SER A N 1
ATOM 1407 C CA . SER A 1 183 ? -29.361 -1.074 42.896 1.00 77.62 183 SER A CA 1
ATOM 1408 C C . SER A 1 183 ? -28.890 -0.577 44.278 1.00 77.62 183 SER A C 1
ATOM 1410 O O . SER A 1 183 ? -27.740 -0.840 44.640 1.00 77.62 183 SER A O 1
ATOM 1412 N N . PRO A 1 184 ? -29.758 0.065 45.089 1.00 72.62 184 PRO A N 1
ATOM 1413 C CA . PRO A 1 184 ? -29.395 0.624 46.401 1.00 72.62 184 PRO A CA 1
ATOM 1414 C C . PRO A 1 184 ? -28.659 -0.339 47.349 1.00 72.62 184 PRO A C 1
ATOM 1416 O O . PRO A 1 184 ? -27.886 0.092 48.192 1.00 72.62 184 PRO A O 1
ATOM 1419 N N . HIS A 1 185 ? -28.845 -1.652 47.185 1.00 72.31 185 HIS A N 1
ATOM 1420 C CA . HIS A 1 185 ? -28.172 -2.692 47.972 1.00 72.31 185 HIS A CA 1
ATOM 1421 C C . HIS A 1 185 ? -26.939 -3.299 47.271 1.00 72.31 185 HIS A C 1
ATOM 1423 O O . HIS A 1 185 ? -26.635 -4.479 47.461 1.00 72.31 185 HIS A O 1
ATOM 1429 N N . GLY A 1 186 ? -26.285 -2.560 46.370 1.00 76.62 186 GLY A N 1
ATOM 1430 C CA . GLY A 1 186 ? -25.073 -2.998 45.662 1.00 76.62 186 GLY A CA 1
ATOM 1431 C C . GLY A 1 186 ? -25.285 -4.140 44.656 1.00 76.62 186 GLY A C 1
ATOM 1432 O O . GLY A 1 186 ? -24.323 -4.708 44.143 1.00 76.62 186 GLY A O 1
ATOM 1433 N N . THR A 1 187 ? -26.538 -4.512 44.373 1.00 84.38 187 THR A N 1
ATOM 1434 C CA . THR A 1 187 ? -26.866 -5.648 43.497 1.00 84.38 187 THR A CA 1
ATOM 1435 C C . THR A 1 187 ? -27.022 -5.183 42.050 1.00 84.38 187 THR A C 1
ATOM 1437 O O . THR A 1 187 ? -27.799 -4.262 41.784 1.00 84.38 187 THR A O 1
ATOM 1440 N N . ILE A 1 188 ? -26.327 -5.838 41.120 1.00 86.94 188 ILE A N 1
ATOM 1441 C CA . ILE A 1 188 ? -26.427 -5.635 39.668 1.00 86.94 188 ILE A CA 1
ATOM 1442 C C . ILE A 1 188 ? -27.340 -6.716 39.088 1.00 86.94 188 ILE A C 1
ATOM 1444 O O . ILE A 1 188 ? -27.253 -7.879 39.469 1.00 86.94 188 ILE A O 1
ATOM 1448 N N . ARG A 1 189 ? -28.223 -6.347 38.158 1.00 87.31 189 ARG A N 1
ATOM 1449 C CA . ARG A 1 189 ? -29.160 -7.282 37.518 1.00 87.31 189 ARG A CA 1
ATOM 1450 C C . ARG A 1 189 ? -28.768 -7.567 36.070 1.00 87.31 189 ARG A C 1
ATOM 1452 O O . ARG A 1 189 ? -28.727 -6.650 35.242 1.00 87.31 189 ARG A O 1
ATOM 1459 N N . LEU A 1 190 ? -28.511 -8.831 35.741 1.00 87.69 190 LEU A N 1
ATOM 1460 C CA . LEU A 1 190 ? -28.223 -9.278 34.373 1.00 87.69 190 LEU A CA 1
ATOM 1461 C C . LEU A 1 190 ? -29.435 -9.952 33.730 1.00 87.69 190 LEU A C 1
ATOM 1463 O O . LEU A 1 190 ? -30.217 -10.625 34.392 1.00 87.69 190 LEU A O 1
ATOM 1467 N N . SER A 1 191 ? -29.591 -9.760 32.424 1.00 87.06 191 SER A N 1
ATOM 1468 C CA . SER A 1 191 ? -30.596 -10.466 31.630 1.00 87.06 191 SER A CA 1
ATOM 1469 C C . SER A 1 191 ? -30.173 -11.914 31.409 1.00 87.06 191 SER A C 1
ATOM 1471 O O . SER A 1 191 ? -29.021 -12.166 31.057 1.00 87.06 191 SER A O 1
ATOM 1473 N N . GLN A 1 192 ? -31.111 -12.844 31.574 1.00 84.19 192 GLN A N 1
ATOM 1474 C CA . GLN A 1 192 ? -30.912 -14.270 31.317 1.00 84.19 192 GLN A CA 1
ATOM 1475 C C . GLN A 1 192 ? -31.701 -14.711 30.074 1.00 84.19 192 GLN A C 1
ATOM 1477 O O . GLN A 1 192 ? -32.672 -14.044 29.712 1.00 84.19 192 GLN A O 1
ATOM 1482 N N . PRO A 1 193 ? -31.312 -15.821 29.413 1.00 78.44 193 PRO A N 1
ATOM 1483 C CA . PRO A 1 193 ? -32.053 -16.376 28.276 1.00 78.44 193 PRO A CA 1
ATOM 1484 C C . PRO A 1 193 ? -33.526 -16.667 28.578 1.00 78.44 193 PRO A C 1
ATOM 1486 O O . PRO A 1 193 ? -34.373 -16.520 27.702 1.00 78.44 193 PRO A O 1
ATOM 1489 N N . CYS A 1 194 ? -33.822 -17.072 29.810 1.00 79.38 194 CYS A N 1
ATOM 1490 C CA . CYS A 1 194 ? -35.165 -17.302 30.308 1.00 79.38 194 CYS A CA 1
ATOM 1491 C C . CYS A 1 194 ? -35.245 -16.907 31.787 1.00 79.38 194 CYS A C 1
ATOM 1493 O O . CYS A 1 194 ? -34.251 -16.956 32.513 1.00 79.38 194 CYS A O 1
ATOM 1495 N N . GLY A 1 195 ? -36.441 -16.521 32.231 1.00 83.06 195 GLY A N 1
ATOM 1496 C CA . GLY A 1 195 ? -36.710 -16.216 33.633 1.00 83.06 195 GLY A CA 1
ATOM 1497 C C . GLY A 1 195 ? -36.424 -14.771 34.045 1.00 83.06 195 GLY A C 1
ATOM 1498 O O . GLY A 1 195 ? -36.371 -13.848 33.231 1.00 83.06 195 GLY A O 1
ATOM 1499 N N . LYS A 1 196 ? -36.333 -14.570 35.362 1.00 87.50 196 LYS A N 1
ATOM 1500 C CA . LYS A 1 196 ? -36.125 -13.254 35.978 1.00 87.50 196 LYS A CA 1
ATOM 1501 C C . LYS A 1 196 ? -34.667 -12.815 35.807 1.00 87.50 196 LYS A C 1
ATOM 1503 O O . LYS A 1 196 ? -33.791 -13.619 35.525 1.00 87.50 196 LYS A O 1
ATOM 1508 N N . LEU A 1 197 ? -34.402 -11.522 35.988 1.00 87.69 197 LEU A N 1
ATOM 1509 C CA . LEU A 1 197 ? -33.034 -11.002 35.948 1.00 87.69 197 LEU A CA 1
ATOM 1510 C C . LEU A 1 197 ? -32.177 -11.655 37.043 1.00 87.69 197 LEU A C 1
ATOM 1512 O O . LEU A 1 197 ? -32.607 -11.706 38.195 1.00 87.69 197 LEU A O 1
ATOM 1516 N N . LEU A 1 198 ? -30.957 -12.069 36.696 1.00 87.31 198 LEU A N 1
ATOM 1517 C CA . LEU A 1 198 ? -29.998 -12.653 37.631 1.00 87.31 198 LEU A CA 1
ATOM 1518 C C . LEU A 1 198 ? -29.431 -11.558 38.544 1.00 87.31 198 LEU A C 1
ATOM 1520 O O . LEU A 1 198 ? -28.783 -10.637 38.031 1.00 87.31 198 LEU A O 1
ATOM 1524 N N . PRO A 1 199 ? -29.652 -11.619 39.869 1.00 87.31 199 PRO A N 1
ATOM 1525 C CA . PRO A 1 199 ? -28.994 -10.720 40.803 1.00 87.31 199 PRO A CA 1
ATOM 1526 C C . PRO A 1 199 ? -27.541 -11.158 41.023 1.00 87.31 199 PRO A C 1
ATOM 1528 O O . PRO A 1 199 ? -27.274 -12.302 41.376 1.00 87.31 199 PRO A O 1
ATOM 1531 N N . LEU A 1 200 ? -26.605 -10.229 40.852 1.00 84.38 200 LEU A N 1
ATOM 1532 C CA . LEU A 1 200 ? -25.183 -10.419 41.119 1.00 84.38 200 LEU A CA 1
ATOM 1533 C C . LEU A 1 200 ? -24.685 -9.365 42.103 1.00 84.38 200 LEU A C 1
ATOM 1535 O O . LEU A 1 200 ? -25.080 -8.199 42.040 1.00 84.38 200 LEU A O 1
ATOM 1539 N N . ARG A 1 201 ? -23.774 -9.770 42.986 1.00 83.00 201 ARG A N 1
ATOM 1540 C CA . ARG A 1 201 ? -23.010 -8.869 43.851 1.00 83.00 201 ARG A CA 1
ATOM 1541 C C . ARG A 1 201 ? -21.537 -9.019 43.514 1.00 83.00 201 ARG A C 1
ATOM 1543 O O . ARG A 1 201 ? -21.045 -10.138 43.393 1.00 83.00 201 ARG A O 1
ATOM 1550 N N . LYS A 1 202 ? -20.846 -7.893 43.344 1.00 77.00 202 LYS A N 1
ATOM 1551 C CA . LYS A 1 202 ? -19.386 -7.901 43.230 1.00 77.00 202 LYS A CA 1
ATOM 1552 C C . LYS A 1 202 ? -18.825 -8.313 44.592 1.00 77.00 202 LYS A C 1
ATOM 1554 O O . LYS A 1 202 ? -19.262 -7.783 45.612 1.00 77.00 202 LYS A O 1
ATOM 1559 N N . GLY A 1 203 ? -17.909 -9.278 44.603 1.00 72.94 203 GLY A N 1
ATOM 1560 C CA . GLY A 1 203 ? -17.143 -9.583 45.807 1.00 72.94 203 GLY A CA 1
ATOM 1561 C C . GLY A 1 203 ? -16.285 -8.378 46.215 1.00 72.94 203 GLY A C 1
ATOM 1562 O O . GLY A 1 203 ? -16.010 -7.520 45.368 1.00 72.94 203 GLY A O 1
ATOM 1563 N N . PRO A 1 204 ? -15.870 -8.288 47.488 1.00 67.38 204 PRO A N 1
ATOM 1564 C CA . PRO A 1 204 ? -14.920 -7.266 47.904 1.00 67.38 204 PRO A CA 1
ATOM 1565 C C . PRO A 1 204 ? -13.640 -7.406 47.076 1.00 67.38 204 PRO A C 1
ATOM 1567 O O . PRO A 1 204 ? -13.110 -8.506 46.922 1.00 67.38 204 PRO A O 1
ATOM 1570 N N . SER A 1 205 ? -13.149 -6.298 46.522 1.00 62.91 205 SER A N 1
ATOM 1571 C CA . SER A 1 205 ? -11.831 -6.297 45.887 1.00 62.91 205 SER A CA 1
ATOM 1572 C C . SER A 1 205 ? -10.765 -6.530 46.958 1.00 62.91 205 SER A C 1
ATOM 1574 O O . SER A 1 205 ? -10.832 -5.923 48.029 1.00 62.91 205 SER A O 1
ATOM 1576 N N . SER A 1 206 ? -9.747 -7.343 46.674 1.00 59.50 206 SER A N 1
ATOM 1577 C CA . SER A 1 206 ? -8.585 -7.528 47.558 1.00 59.50 206 SER A CA 1
ATOM 1578 C C . SER A 1 206 ? -7.911 -6.189 47.904 1.00 59.50 206 SER A C 1
ATOM 1580 O O . SER A 1 206 ? -7.353 -6.036 48.984 1.00 59.50 206 SER A O 1
ATOM 1582 N N . ALA A 1 207 ? -8.027 -5.186 47.023 1.00 54.09 207 ALA A N 1
ATOM 1583 C CA . ALA A 1 207 ? -7.547 -3.823 47.257 1.00 54.09 207 ALA A CA 1
ATOM 1584 C C . ALA A 1 207 ? -8.449 -2.996 48.199 1.00 54.09 207 ALA A C 1
ATOM 1586 O O . ALA A 1 207 ? -7.969 -2.078 48.855 1.00 54.09 207 ALA A O 1
ATOM 1587 N N . GLN A 1 208 ? -9.745 -3.313 48.296 1.00 49.53 208 GLN A N 1
ATOM 1588 C CA . GLN A 1 208 ? -10.684 -2.630 49.198 1.00 49.53 208 GLN A CA 1
ATOM 1589 C C . GLN A 1 208 ? -10.611 -3.148 50.640 1.00 49.53 208 GLN A C 1
ATOM 1591 O O . GLN A 1 208 ? -10.972 -2.420 51.556 1.00 49.53 208 GLN A O 1
ATOM 1596 N N . GLN A 1 209 ? -10.100 -4.362 50.875 1.00 51.97 209 GLN A N 1
ATOM 1597 C CA . GLN A 1 209 ? -9.899 -4.877 52.239 1.00 51.97 209 GLN A CA 1
ATOM 1598 C C . GLN A 1 209 ? -8.807 -4.128 53.025 1.00 51.97 209 GLN A C 1
ATOM 1600 O O . GLN A 1 209 ? -8.775 -4.220 54.251 1.00 51.97 209 GLN A O 1
ATOM 1605 N N . LEU A 1 210 ? -7.939 -3.369 52.347 1.00 48.41 210 LEU A N 1
ATOM 1606 C CA . LEU A 1 210 ? -6.891 -2.563 52.985 1.00 48.41 210 LEU A CA 1
ATOM 1607 C C . LEU A 1 210 ? -7.416 -1.264 53.613 1.00 48.41 210 LEU A C 1
ATOM 1609 O O . LEU A 1 210 ? -6.743 -0.687 54.462 1.00 48.41 210 LEU A O 1
ATOM 1613 N N . PHE A 1 211 ? -8.624 -0.831 53.253 1.00 48.50 211 PHE A N 1
ATOM 1614 C CA . PHE A 1 211 ? -9.248 0.360 53.816 1.00 48.50 211 PHE A CA 1
ATOM 1615 C C . PHE A 1 211 ? -10.495 -0.060 54.592 1.00 48.50 211 PHE A C 1
ATOM 1617 O O . PHE A 1 211 ? -11.593 -0.133 54.048 1.00 48.50 211 PHE A O 1
ATOM 1624 N N . LYS A 1 212 ? -10.329 -0.356 55.887 1.00 45.50 212 LYS A N 1
ATOM 1625 C CA . LYS A 1 212 ? -11.470 -0.339 56.810 1.00 45.50 212 LYS A CA 1
ATOM 1626 C C . LYS A 1 212 ? -12.003 1.092 56.828 1.00 45.50 212 LYS A C 1
ATOM 1628 O O . LYS A 1 212 ? -11.250 2.008 57.155 1.00 45.50 212 LYS A O 1
ATOM 1633 N N . GLU A 1 213 ? -13.265 1.289 56.456 1.00 46.91 213 GLU A N 1
ATOM 1634 C CA . GLU A 1 213 ? -13.917 2.586 56.636 1.00 46.91 213 GLU A CA 1
ATOM 1635 C C . GLU A 1 213 ? -13.819 3.007 58.113 1.00 46.91 213 GLU A C 1
ATOM 1637 O O . GLU A 1 213 ? -13.968 2.158 59.003 1.00 46.91 213 GLU A O 1
ATOM 1642 N N . PRO A 1 214 ? -13.547 4.290 58.409 1.00 42.38 214 PRO A N 1
ATOM 1643 C CA . PRO A 1 214 ? -13.558 4.768 59.778 1.00 42.38 214 PRO A CA 1
ATOM 1644 C C . PRO A 1 214 ? -14.978 4.625 60.326 1.00 42.38 214 PRO A C 1
ATOM 1646 O O . PRO A 1 214 ? -15.934 5.151 59.755 1.00 42.38 214 PRO A O 1
ATOM 1649 N N . HIS A 1 215 ? -15.109 3.905 61.442 1.00 42.62 215 HIS A N 1
ATOM 1650 C CA . HIS A 1 215 ? -16.344 3.850 62.213 1.00 42.62 215 HIS A CA 1
ATOM 1651 C C . HIS A 1 215 ? -16.837 5.278 62.461 1.00 42.62 215 HIS A C 1
ATOM 1653 O O . HIS A 1 215 ? -16.207 6.047 63.184 1.00 42.62 215 HIS A O 1
ATOM 1659 N N . THR A 1 216 ? -17.958 5.644 61.843 1.00 43.06 216 THR A N 1
ATOM 1660 C CA . THR A 1 216 ? -18.622 6.911 62.125 1.00 43.06 216 THR A CA 1
ATOM 1661 C C . THR A 1 216 ? -19.219 6.806 63.525 1.00 43.06 216 THR A C 1
ATOM 1663 O O . THR A 1 216 ? -20.233 6.141 63.732 1.00 43.06 216 THR A O 1
ATOM 1666 N N . THR A 1 217 ? -18.581 7.429 64.513 1.00 46.44 217 THR A N 1
ATOM 1667 C CA . THR A 1 217 ? -19.158 7.637 65.843 1.00 46.44 217 THR A CA 1
ATOM 1668 C C . THR A 1 217 ? -20.255 8.695 65.750 1.00 46.44 217 THR A C 1
ATOM 1670 O O . THR A 1 217 ? -20.054 9.870 66.039 1.00 46.44 217 THR A O 1
ATOM 1673 N N . GLN A 1 218 ? -21.453 8.279 65.346 1.00 47.47 218 GLN A N 1
ATOM 1674 C CA . GLN A 1 218 ? -22.673 8.996 65.696 1.00 47.47 218 GLN A CA 1
ATOM 1675 C C . GLN A 1 218 ? -23.259 8.350 66.947 1.00 47.47 218 GLN A C 1
ATOM 1677 O O . GLN A 1 218 ? -23.771 7.236 66.874 1.00 47.47 218 GLN A O 1
ATOM 1682 N N . ASN A 1 219 ? -23.135 9.039 68.084 1.00 45.53 219 ASN A N 1
ATOM 1683 C CA . ASN A 1 219 ? -24.191 9.255 69.085 1.00 45.53 219 ASN A CA 1
ATOM 1684 C C . ASN A 1 219 ? -23.582 9.713 70.416 1.00 45.53 219 ASN A C 1
ATOM 1686 O O . ASN A 1 219 ? -23.226 8.884 71.243 1.00 45.53 219 ASN A O 1
ATOM 1690 N N . MET A 1 220 ? -23.544 11.026 70.651 1.00 39.78 220 MET A N 1
ATOM 1691 C CA . MET A 1 220 ? -23.795 11.596 71.981 1.00 39.78 220 MET A CA 1
ATOM 1692 C C . MET A 1 220 ? -24.472 12.956 71.808 1.00 39.78 220 MET A C 1
ATOM 1694 O O . MET A 1 220 ? -23.838 14.003 71.851 1.00 39.78 220 MET A O 1
ATOM 1698 N N . VAL A 1 221 ? -25.787 12.931 71.600 1.00 44.31 221 VAL A N 1
ATOM 1699 C CA . VAL A 1 221 ? -26.658 14.034 72.012 1.00 44.31 221 VAL A CA 1
ATOM 1700 C C . VAL A 1 221 ? -27.786 13.418 72.820 1.00 44.31 221 VAL A C 1
ATOM 1702 O O . VAL A 1 221 ? -28.729 12.874 72.254 1.00 44.31 221 VAL A O 1
ATOM 1705 N N . GLN A 1 222 ? -27.693 13.509 74.144 1.00 39.41 222 GLN A N 1
ATOM 1706 C CA . GLN A 1 222 ? -28.857 13.461 75.022 1.00 39.41 222 GLN A CA 1
ATOM 1707 C C . GLN A 1 222 ? -28.544 14.176 76.342 1.00 39.41 222 GLN A C 1
ATOM 1709 O O . GLN A 1 222 ? -27.717 13.700 77.106 1.00 39.41 222 GLN A O 1
ATOM 1714 N N . ARG A 1 223 ? -29.217 15.330 76.508 1.00 37.97 223 ARG A N 1
ATOM 1715 C CA . ARG A 1 223 ? -29.881 15.892 77.708 1.00 37.97 223 ARG A CA 1
ATOM 1716 C C . ARG A 1 223 ? -29.131 15.712 79.043 1.00 37.97 223 ARG A C 1
ATOM 1718 O O . ARG A 1 223 ? -28.863 14.593 79.451 1.00 37.97 223 ARG A O 1
ATOM 1725 N N . ILE A 1 224 ? -28.854 16.774 79.798 1.00 40.84 224 ILE A N 1
ATOM 1726 C CA . ILE A 1 224 ? -29.815 17.663 80.488 1.00 40.84 224 ILE A CA 1
ATOM 1727 C C . ILE A 1 224 ? -29.235 19.076 80.587 1.00 40.84 224 ILE A C 1
ATOM 1729 O O . ILE A 1 224 ? -28.018 19.183 80.851 1.00 40.84 224 ILE A O 1
#

pLDDT: mean 80.41, std 17.2, range [37.34, 95.62]

Secondary structure (DSSP, 8-state):
---PPPPHHHHHTTBBTTTSSB-SEEPPHHHHHHHHHHSSS---TTSTTS--EE-HHHHHHHHHHHTTS---PPPPP-GGG---PPPBTTB-S--SHHHHHHH--TTPPPTTS---------------S--EE-TTT--EE-TT------HHHHHHHHHHHHHH-HHHHHHHHHHHHHHSPPPTTSEEEE--SSSSPEEEEPPPPTTTTT-PPP----------

Foldseek 3Di:
DPPDQDALLVLLQQAAQQPRAGFPGFDDPVVVVLLCVLAVDDDDPVDSLGRGGHHPVVVVVSVCSVVVVDNDRGDGDDSVPWDWDDADPVRNGTPTLSSVNSPDDDPDDRPPPDDPPDDDDPPDPDPDDPFDADPQQRHGDDVPDDDDRDPVSSVVVVVVVCVVPVPVVVVVVVVVVVPADADPVQWGFDDDPDDGTDTDHDDDDPVNVVDDDPPPPPDDDDDD